Protein AF-A0A920RGY1-F1 (afdb_monomer_lite)

Sequence (248 aa):
MCAALAEAIPTIYVSSSSAVQSEFREVERFSTTVLNAYLQPVMAEYIRELEAAVTDAAPTASLGLNQSSGGLMSLARSRDLPIRTALSGPAAGVVGAAHIARQVSRPNVITLDMGGTSADVALIREASVPIAFGPDVAGFPIRMPMVDVETVGAGGGSIAWIDRDGLMKVGPQSAGASPGPACYGQGGRDATVTDANLFLGRLSQGGLLGGAMALDLDRAREAVEGIAQALRDVCRATGTGSDRYRSS

pLDDT: mean 90.01, std 10.38, range [36.59, 98.0]

Radius of gyration: 23.24 Å; chains: 1; bounding box: 61×47×64 Å

Foldseek 3Di:
DQVVVCVVPVPADDFDLCVQPVDDDDQQSVLQRVVQRVCLVVLLVVLVVVVVVCCVVPVPDQDFAFFQQADTDHSVVCNRRVSRNQCRVVSPVLLVVLVVCVVVVNQWDWDWDADQFKIKIATGHRSDFDWDAFDDDPNGTHGDIGGDIDIGRAHQQFFWDADPVRDIDTDNDGCPPVVGAQQQVSPDQTAGNNLVCVLVVVDDCCAPPNNPGHTDNVSSVNNVVVSVVSSVVSCVVVVVDDPPPPDD

Secondary structure (DSSP, 8-state):
-HHHHHHH-TTS----HHHH--SS-HHHHHHHHHHHHHHHHHHHHHHHHHHHHHHHH-TTPPPEEE-TTSSEEEHHHHHH-GGGGTTHHHHHHHHHHHHHHHHTT---EEEEEE-SS-EEEEEEBTTBPPEEES-EETTEE--SEEE--EEES--TTEEEEE-TTS-EEEEEEE-TTTT--GGG-SS--S-BHHHHHHHTT-S-TT-BGGGTB---HHHHHHHHHHHHHHHHHHHHHTT---STTS--

Structure (mmCIF, N/CA/C/O backbone):
data_AF-A0A920RGY1-F1
#
_entry.id   AF-A0A920RGY1-F1
#
loop_
_atom_site.group_PDB
_atom_site.id
_atom_site.type_symbol
_atom_site.label_atom_id
_atom_site.label_alt_id
_atom_site.label_comp_id
_atom_site.label_asym_id
_atom_site.label_entity_id
_atom_site.label_seq_id
_atom_site.pdbx_PDB_ins_code
_atom_site.Cartn_x
_atom_site.Cartn_y
_atom_site.Cartn_z
_atom_site.occupancy
_atom_site.B_iso_or_equiv
_atom_site.auth_seq_id
_atom_site.auth_comp_id
_atom_site.auth_asym_id
_atom_site.auth_atom_id
_atom_site.pdbx_PDB_model_num
ATOM 1 N N . MET A 1 1 ? 10.993 1.937 -34.925 1.00 81.12 1 MET A N 1
ATOM 2 C CA . MET A 1 1 ? 10.726 3.285 -34.372 1.00 81.12 1 MET A CA 1
ATOM 3 C C . MET A 1 1 ? 11.232 3.424 -32.940 1.00 81.12 1 MET A C 1
ATOM 5 O O . MET A 1 1 ? 12.146 4.205 -32.752 1.00 81.12 1 MET A O 1
ATOM 9 N N . CYS A 1 2 ? 10.743 2.653 -31.957 1.00 83.56 2 CYS A N 1
ATOM 10 C CA . CYS A 1 2 ? 11.218 2.770 -30.563 1.00 83.56 2 CYS A CA 1
ATOM 11 C C . CYS A 1 2 ? 12.733 2.551 -30.401 1.00 83.56 2 CYS A C 1
ATOM 13 O O . CYS A 1 2 ? 13.378 3.358 -29.748 1.00 83.56 2 CYS A O 1
ATOM 15 N N . ALA A 1 3 ? 13.306 1.533 -31.056 1.00 83.50 3 ALA A N 1
ATOM 16 C CA . ALA A 1 3 ? 14.755 1.299 -31.040 1.00 83.50 3 ALA A CA 1
ATOM 17 C C . ALA A 1 3 ? 15.553 2.491 -31.604 1.00 83.50 3 ALA A C 1
ATOM 19 O O . ALA A 1 3 ? 16.501 2.940 -30.980 1.00 83.50 3 ALA A O 1
ATOM 20 N N . ALA A 1 4 ? 15.108 3.059 -32.730 1.00 89.69 4 ALA A N 1
ATOM 21 C CA . ALA A 1 4 ? 15.748 4.229 -33.334 1.00 89.69 4 ALA A CA 1
ATOM 22 C C . ALA A 1 4 ? 15.657 5.482 -32.441 1.00 89.69 4 ALA A C 1
ATOM 24 O O . ALA A 1 4 ? 16.588 6.274 -32.405 1.00 89.69 4 ALA A O 1
ATOM 25 N N . LEU A 1 5 ? 14.553 5.659 -31.702 1.00 89.75 5 LEU A N 1
ATOM 26 C CA . LEU A 1 5 ? 14.408 6.753 -30.735 1.00 89.75 5 LEU A CA 1
ATOM 27 C C . LEU A 1 5 ? 15.332 6.572 -29.526 1.00 89.75 5 LEU A C 1
ATOM 29 O O . LEU A 1 5 ? 15.962 7.536 -29.106 1.00 89.75 5 LEU A O 1
ATOM 33 N N . ALA A 1 6 ? 15.431 5.350 -28.999 1.00 87.00 6 ALA A N 1
ATOM 34 C CA . ALA A 1 6 ? 16.336 5.033 -27.897 1.00 87.00 6 ALA A CA 1
ATOM 35 C C . ALA A 1 6 ? 17.814 5.186 -28.302 1.00 87.00 6 ALA A C 1
ATOM 37 O O . ALA A 1 6 ? 18.622 5.649 -27.507 1.00 87.00 6 ALA A O 1
ATOM 38 N N . GLU A 1 7 ? 18.167 4.849 -29.546 1.00 89.50 7 GLU A N 1
ATOM 39 C CA . GLU A 1 7 ? 19.518 5.050 -30.085 1.00 89.50 7 GLU A CA 1
ATOM 40 C C . GLU A 1 7 ? 19.835 6.537 -30.305 1.00 89.50 7 GLU A C 1
ATOM 42 O O . GLU A 1 7 ? 20.912 7.004 -29.941 1.00 89.50 7 GLU A O 1
ATOM 47 N N . ALA A 1 8 ? 18.886 7.302 -30.855 1.00 92.81 8 ALA A N 1
ATOM 48 C CA . ALA A 1 8 ? 19.066 8.729 -31.109 1.00 92.81 8 ALA A CA 1
ATOM 49 C C . ALA A 1 8 ? 19.097 9.570 -29.821 1.00 92.81 8 ALA A C 1
ATOM 51 O O . ALA A 1 8 ? 19.734 10.623 -29.792 1.00 92.81 8 ALA A O 1
ATOM 52 N N . ILE A 1 9 ? 18.397 9.132 -28.767 1.00 92.94 9 ILE A N 1
ATOM 53 C CA . ILE A 1 9 ? 18.305 9.833 -27.482 1.00 92.94 9 ILE A CA 1
ATOM 54 C C . ILE A 1 9 ? 18.456 8.812 -26.335 1.00 92.94 9 ILE A C 1
ATOM 56 O O . ILE A 1 9 ? 17.466 8.385 -25.743 1.00 92.94 9 ILE A O 1
ATOM 60 N N . PRO A 1 10 ? 19.689 8.428 -25.961 1.00 85.81 10 PRO A N 1
ATOM 61 C CA . PRO A 1 10 ? 19.922 7.373 -24.964 1.00 85.81 10 PRO A CA 1
ATOM 62 C C . PRO A 1 10 ? 19.435 7.692 -23.543 1.00 85.81 10 PRO A C 1
ATOM 64 O O . PRO A 1 10 ? 19.396 6.814 -22.687 1.00 85.81 10 PRO A O 1
ATOM 67 N N . THR A 1 11 ? 19.100 8.953 -23.266 1.00 86.06 11 THR A N 1
ATOM 68 C CA . THR A 1 11 ? 18.675 9.427 -21.942 1.00 86.06 11 THR A CA 1
ATOM 69 C C . THR A 1 11 ? 17.172 9.308 -21.696 1.00 86.06 11 THR A C 1
ATOM 71 O O . THR A 1 11 ? 16.735 9.556 -20.573 1.00 86.06 11 THR A O 1
ATOM 74 N N . ILE A 1 12 ? 16.372 8.951 -22.709 1.00 88.31 12 ILE A N 1
ATOM 75 C CA . ILE A 1 12 ? 14.919 8.808 -22.561 1.00 88.31 12 ILE A CA 1
ATOM 76 C C . ILE A 1 12 ? 14.502 7.342 -22.482 1.00 88.31 12 ILE A C 1
ATOM 78 O O . ILE A 1 12 ? 15.037 6.473 -23.167 1.00 88.31 12 ILE A O 1
ATOM 82 N N . TYR A 1 13 ? 13.473 7.084 -21.681 1.00 89.75 13 TYR A N 1
ATOM 83 C CA . TYR A 1 13 ? 12.787 5.800 -21.668 1.00 89.75 13 TYR A CA 1
ATOM 84 C C . TYR A 1 13 ? 11.697 5.788 -22.739 1.00 89.75 13 TYR A C 1
ATOM 86 O O . TYR A 1 13 ? 10.954 6.758 -22.902 1.00 89.75 13 TYR A O 1
ATOM 94 N N . VAL A 1 14 ? 11.599 4.685 -23.482 1.00 91.62 14 VAL A N 1
ATOM 95 C CA . VAL A 1 14 ? 10.631 4.530 -24.572 1.00 91.62 14 VAL A CA 1
ATOM 96 C C . VAL A 1 14 ? 9.782 3.291 -24.320 1.00 91.62 14 VAL A C 1
ATOM 98 O O . VAL A 1 14 ? 10.277 2.167 -24.353 1.00 91.62 14 VAL A O 1
ATOM 101 N N . SER A 1 15 ? 8.478 3.487 -24.136 1.00 93.50 15 SER A N 1
ATOM 102 C CA . SER A 1 15 ? 7.503 2.397 -24.049 1.00 93.50 15 SER A CA 1
ATOM 103 C C . SER A 1 15 ? 6.772 2.217 -25.378 1.00 93.50 15 SER A C 1
ATOM 105 O O . SER A 1 15 ? 6.188 3.154 -25.920 1.00 93.50 15 SER A O 1
ATOM 107 N N . SER A 1 16 ? 6.780 0.994 -25.907 1.00 93.69 16 SER A N 1
ATOM 108 C CA . SER A 1 16 ? 5.974 0.615 -27.070 1.00 93.69 16 SER A CA 1
ATOM 109 C C . SER A 1 16 ? 4.680 -0.036 -26.604 1.00 93.69 16 SER A C 1
ATOM 111 O O . SER A 1 16 ? 4.727 -1.026 -25.877 1.00 93.69 16 SER A O 1
ATOM 113 N N . SER A 1 17 ? 3.527 0.458 -27.055 1.00 93.25 17 SER A N 1
ATOM 114 C CA . SER A 1 17 ? 2.238 -0.095 -26.626 1.00 93.25 17 SER A CA 1
ATOM 115 C C . SER A 1 17 ? 2.068 -1.568 -26.988 1.00 93.25 17 SER A C 1
ATOM 117 O O . SER A 1 17 ? 1.556 -2.324 -26.177 1.00 93.25 17 SER A O 1
ATOM 119 N N . SER A 1 18 ? 2.586 -2.015 -28.135 1.00 91.56 18 SER A N 1
ATOM 120 C CA . SER A 1 18 ? 2.569 -3.432 -28.520 1.00 91.56 18 SER A CA 1
ATOM 121 C C . SER A 1 18 ? 3.496 -4.312 -27.678 1.00 91.56 18 SER A C 1
ATOM 123 O O . SER A 1 18 ? 3.280 -5.517 -27.618 1.00 91.56 18 SER A O 1
ATOM 125 N N . ALA A 1 19 ? 4.529 -3.735 -27.054 1.00 90.19 19 ALA A N 1
ATOM 126 C CA . ALA A 1 19 ? 5.416 -4.452 -26.137 1.00 90.19 19 ALA A CA 1
ATOM 127 C C . ALA A 1 19 ? 4.876 -4.454 -24.697 1.00 90.19 19 ALA A C 1
ATOM 129 O O . ALA A 1 19 ? 5.049 -5.436 -23.979 1.00 90.19 19 ALA A 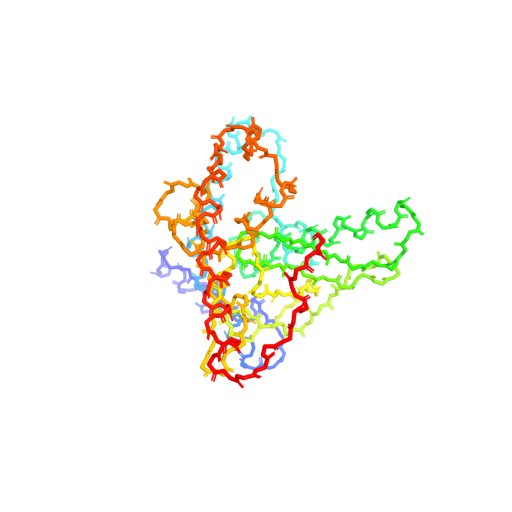O 1
ATOM 130 N N . VAL A 1 20 ? 4.215 -3.366 -24.286 1.00 91.44 20 VAL A N 1
ATOM 131 C CA . VAL A 1 20 ? 3.601 -3.238 -22.958 1.00 91.44 20 VAL A CA 1
ATOM 132 C C . VAL A 1 20 ? 2.321 -4.066 -22.871 1.00 91.44 20 VAL A C 1
ATOM 134 O O . VAL A 1 20 ? 2.181 -4.868 -21.948 1.00 91.44 20 VAL A O 1
ATOM 137 N N . GLN A 1 21 ? 1.408 -3.889 -23.831 1.00 88.25 21 GLN A N 1
ATOM 138 C CA . GLN A 1 21 ? 0.143 -4.610 -23.886 1.00 88.25 21 GLN A CA 1
ATOM 139 C C . GLN A 1 21 ? -0.357 -4.803 -25.326 1.00 88.25 21 GLN A C 1
ATOM 141 O O . GLN A 1 21 ? -0.876 -3.885 -25.961 1.00 88.25 21 GLN A O 1
ATOM 146 N N . SER A 1 22 ? -0.250 -6.030 -25.839 1.00 85.56 22 SER A N 1
ATOM 147 C CA . SER A 1 22 ? -0.591 -6.392 -27.224 1.00 85.56 22 SER A CA 1
ATOM 148 C C . SER A 1 22 ? -2.077 -6.717 -27.453 1.00 85.56 22 SER A C 1
ATOM 150 O O . SER A 1 22 ? -2.438 -7.275 -28.488 1.00 85.56 22 SER A O 1
ATOM 152 N N . GLU A 1 23 ? -2.953 -6.361 -26.511 1.00 82.06 23 GLU A N 1
ATOM 153 C CA . GLU A 1 23 ? -4.393 -6.621 -26.597 1.00 82.06 23 GLU A CA 1
ATOM 154 C C . GLU A 1 23 ? -5.180 -5.524 -27.342 1.00 82.06 23 GLU A C 1
ATOM 156 O O . GLU A 1 23 ? -4.780 -4.356 -27.463 1.00 82.06 23 GLU A O 1
ATOM 161 N N . PHE A 1 24 ? -6.353 -5.929 -27.838 1.00 74.06 24 PHE A N 1
ATOM 162 C CA . PHE A 1 24 ? -7.380 -5.041 -28.379 1.00 74.06 24 PHE A CA 1
ATOM 163 C C . PHE A 1 24 ? -7.942 -4.122 -27.274 1.00 74.06 24 PHE A C 1
ATOM 165 O O . PHE A 1 24 ? -7.933 -4.510 -26.107 1.00 74.06 24 PHE A O 1
ATOM 172 N N . ARG A 1 25 ? -8.472 -2.951 -27.674 1.00 81.00 25 ARG A N 1
ATOM 173 C CA . ARG A 1 25 ? -8.872 -1.758 -26.883 1.00 81.00 25 ARG A CA 1
ATOM 174 C C . ARG A 1 25 ? -7.795 -0.684 -26.726 1.00 81.00 25 ARG A C 1
ATOM 176 O O . ARG A 1 25 ? -6.774 -0.867 -26.073 1.00 81.00 25 ARG A O 1
ATOM 183 N N . GLU A 1 26 ? -8.022 0.448 -27.377 1.00 89.00 26 GLU A N 1
ATOM 184 C CA . GLU A 1 26 ? -7.081 1.558 -27.486 1.00 89.00 26 GLU A CA 1
ATOM 185 C C . GLU A 1 26 ? -6.954 2.385 -26.210 1.00 89.00 26 GLU A C 1
ATOM 187 O O . GLU A 1 26 ? -5.834 2.782 -25.901 1.00 89.00 26 GLU A O 1
ATOM 192 N N . VAL A 1 27 ? -8.041 2.603 -25.460 1.00 90.12 27 VAL A N 1
ATOM 193 C CA . VAL A 1 27 ? -8.026 3.443 -24.251 1.00 90.12 27 VAL A CA 1
ATOM 194 C C . VAL A 1 27 ? -7.194 2.786 -23.157 1.00 90.12 27 VAL A C 1
ATOM 196 O O . VAL A 1 27 ? -6.220 3.374 -22.690 1.00 90.12 27 VAL A O 1
ATOM 199 N N . GLU A 1 28 ? -7.508 1.543 -22.791 1.00 90.50 28 GLU A N 1
ATOM 200 C CA . GLU A 1 28 ? -6.791 0.841 -21.729 1.00 90.50 28 GLU A CA 1
ATOM 201 C C . GLU A 1 28 ? -5.354 0.507 -22.148 1.00 90.50 28 GLU A C 1
ATOM 203 O O . GLU A 1 28 ? -4.431 0.617 -21.339 1.00 90.50 28 GLU A O 1
ATOM 208 N N . ARG A 1 29 ? -5.118 0.165 -23.426 1.00 92.50 29 ARG A N 1
ATOM 209 C CA . ARG A 1 29 ? -3.755 -0.045 -23.944 1.00 92.50 29 ARG A CA 1
ATOM 210 C C . ARG A 1 29 ? -2.933 1.239 -23.882 1.00 92.50 29 ARG A C 1
ATOM 212 O O . ARG A 1 29 ? -1.779 1.200 -23.454 1.00 92.50 29 ARG A O 1
ATOM 219 N N . PHE A 1 30 ? -3.500 2.366 -24.310 1.00 93.62 30 PHE A N 1
ATOM 220 C CA . PHE A 1 30 ? -2.831 3.662 -24.253 1.00 93.62 30 PHE A CA 1
ATOM 221 C C . PHE A 1 30 ? -2.532 4.051 -22.806 1.00 93.62 30 PHE A C 1
ATOM 223 O O . PHE A 1 30 ? -1.376 4.312 -22.485 1.00 93.62 30 PHE A O 1
ATOM 230 N N . SER A 1 31 ? -3.533 3.989 -21.925 1.00 94.38 31 SER A N 1
ATOM 231 C CA . SER A 1 31 ? -3.388 4.309 -20.504 1.00 94.38 31 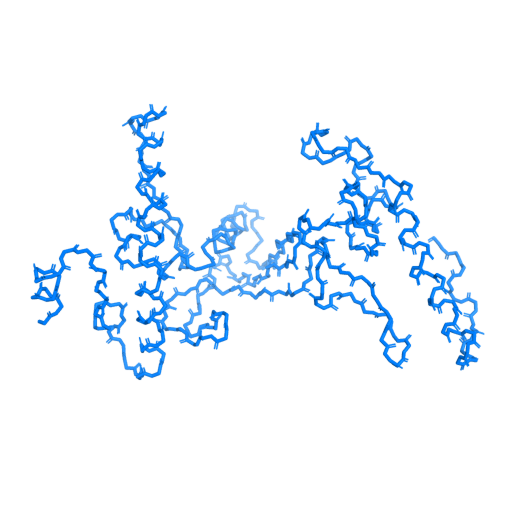SER A CA 1
ATOM 232 C C . SER A 1 31 ? -2.315 3.450 -19.822 1.00 94.38 31 SER A C 1
ATOM 234 O O . SER A 1 31 ? -1.379 3.990 -19.233 1.00 94.38 31 SER A O 1
ATOM 236 N N . THR A 1 32 ? -2.346 2.127 -20.020 1.00 93.88 32 THR A N 1
ATOM 237 C CA . THR A 1 32 ? -1.324 1.201 -19.492 1.00 93.88 32 THR A CA 1
ATOM 238 C C . THR A 1 32 ? 0.078 1.552 -20.003 1.00 93.88 32 THR A C 1
ATOM 240 O O . THR A 1 32 ? 1.045 1.535 -19.244 1.00 93.88 32 THR A O 1
ATOM 243 N N . THR A 1 33 ? 0.203 1.905 -21.287 1.00 95.00 33 THR A N 1
ATOM 244 C CA . THR A 1 33 ? 1.493 2.275 -21.895 1.00 95.00 33 THR A CA 1
ATOM 245 C C . THR A 1 33 ? 2.025 3.594 -21.340 1.00 95.00 33 THR A C 1
ATOM 247 O O . THR A 1 33 ? 3.218 3.696 -21.061 1.00 95.00 33 THR A O 1
ATOM 250 N N . VAL A 1 34 ? 1.154 4.591 -21.160 1.00 95.12 34 VAL A N 1
ATOM 251 C CA . VAL A 1 34 ? 1.513 5.897 -20.591 1.00 95.12 34 VAL A CA 1
ATOM 252 C C . VAL A 1 34 ? 1.969 5.745 -19.145 1.00 95.12 34 VAL A C 1
ATOM 254 O O . VAL A 1 34 ? 3.030 6.255 -18.798 1.00 95.12 34 VAL A O 1
ATOM 257 N N . LEU A 1 35 ? 1.230 4.996 -18.321 1.00 94.75 35 LEU A N 1
ATOM 258 C CA . LEU A 1 35 ? 1.623 4.733 -16.936 1.00 94.75 35 LEU A CA 1
ATOM 259 C C . LEU A 1 35 ? 2.950 3.972 -16.859 1.00 94.75 35 LEU A C 1
ATOM 261 O O . LEU A 1 35 ? 3.802 4.310 -16.041 1.00 94.75 35 LEU A O 1
ATOM 265 N N . ASN A 1 36 ? 3.174 2.993 -17.743 1.00 95.50 36 ASN A N 1
ATOM 266 C CA . ASN A 1 36 ? 4.461 2.306 -17.822 1.00 95.50 36 ASN A CA 1
ATOM 267 C C . ASN A 1 36 ? 5.608 3.278 -18.122 1.00 95.50 36 ASN A C 1
ATOM 269 O O . ASN A 1 36 ? 6.591 3.302 -17.387 1.00 95.50 36 ASN A O 1
ATOM 273 N N . ALA A 1 37 ? 5.461 4.106 -19.162 1.00 95.00 37 ALA A N 1
ATOM 274 C CA . ALA A 1 37 ? 6.463 5.097 -19.552 1.00 95.00 37 ALA A CA 1
ATOM 275 C C . ALA A 1 37 ? 6.742 6.113 -18.437 1.00 95.00 37 ALA A C 1
ATOM 277 O O . ALA A 1 37 ? 7.890 6.483 -18.206 1.00 95.00 37 ALA A O 1
ATOM 278 N N . TYR A 1 38 ? 5.692 6.536 -17.731 1.00 94.50 38 TYR A N 1
ATOM 279 C CA . TYR A 1 38 ? 5.785 7.463 -16.608 1.00 94.50 38 TYR A CA 1
ATOM 280 C C . TYR A 1 38 ? 6.590 6.877 -15.438 1.00 94.50 38 TYR A C 1
ATOM 282 O O . TYR A 1 38 ? 7.393 7.574 -14.824 1.00 94.50 38 TYR A O 1
ATOM 290 N N . LEU A 1 39 ? 6.407 5.585 -15.148 1.00 94.81 39 LEU A N 1
ATOM 291 C CA . LEU A 1 39 ? 7.068 4.902 -14.034 1.00 94.81 39 LEU A CA 1
ATOM 292 C C . LEU A 1 39 ? 8.508 4.465 -14.341 1.00 94.81 39 LEU A C 1
ATOM 294 O O . LEU A 1 39 ? 9.310 4.362 -13.414 1.00 94.81 39 LEU A O 1
ATOM 298 N N . GLN A 1 40 ? 8.845 4.211 -15.611 1.00 94.94 40 GLN A N 1
ATOM 299 C CA . GLN A 1 40 ? 10.164 3.722 -16.045 1.00 94.94 40 GLN A CA 1
ATOM 300 C C . GLN A 1 40 ? 11.365 4.455 -15.425 1.00 94.94 40 GLN A C 1
ATOM 302 O O . GLN A 1 40 ? 12.189 3.768 -14.820 1.00 94.94 40 GLN A O 1
ATOM 307 N N . PRO A 1 41 ? 11.493 5.794 -15.500 1.00 93.25 41 PRO A N 1
ATOM 308 C CA . PRO A 1 41 ? 12.680 6.476 -14.982 1.00 93.25 41 PRO A CA 1
ATOM 309 C C . PRO A 1 41 ? 12.860 6.302 -13.471 1.00 93.25 41 PRO A C 1
ATOM 311 O O . PRO A 1 41 ? 13.949 5.946 -13.023 1.00 93.25 41 PRO A O 1
ATOM 314 N N . VAL A 1 42 ? 11.786 6.489 -12.700 1.00 94.19 42 VAL A N 1
ATOM 315 C CA . VAL A 1 42 ? 11.822 6.412 -11.231 1.00 94.19 42 VAL A CA 1
ATOM 316 C C . VAL A 1 42 ? 12.080 4.978 -10.770 1.00 94.19 42 VAL A C 1
ATOM 318 O O . VAL A 1 42 ? 12.919 4.731 -9.906 1.00 94.19 42 VAL A O 1
ATOM 321 N N . MET A 1 43 ? 11.401 4.004 -11.382 1.00 94.69 43 MET A N 1
ATOM 322 C CA . MET A 1 43 ? 11.565 2.598 -11.019 1.00 94.69 43 MET A CA 1
ATOM 323 C C . MET A 1 43 ? 12.926 2.048 -11.439 1.00 94.69 43 MET A C 1
ATOM 325 O O . MET A 1 43 ? 13.504 1.250 -10.707 1.00 94.69 43 MET A O 1
ATOM 329 N N . ALA A 1 44 ? 13.475 2.468 -12.580 1.00 92.50 44 ALA A N 1
ATOM 330 C CA . ALA A 1 44 ? 14.794 2.020 -13.013 1.00 92.50 44 ALA A CA 1
ATOM 331 C C . ALA A 1 44 ? 15.899 2.446 -12.038 1.00 92.50 44 ALA A C 1
ATOM 333 O O . ALA A 1 44 ? 16.795 1.649 -11.741 1.00 92.50 44 ALA A O 1
ATOM 334 N N . GLU A 1 45 ? 15.815 3.671 -11.516 1.00 93.38 45 GLU A N 1
ATOM 335 C CA . GLU A 1 45 ? 16.724 4.175 -10.492 1.00 93.38 45 GLU A CA 1
ATOM 336 C C . GLU A 1 45 ? 16.589 3.400 -9.182 1.00 93.38 45 GLU A C 1
ATOM 338 O O . GLU A 1 45 ? 17.572 2.802 -8.742 1.00 93.38 45 GLU A O 1
ATOM 343 N N . TYR A 1 46 ? 15.370 3.279 -8.653 1.00 94.88 46 TYR A N 1
ATOM 344 C CA . TYR A 1 46 ? 15.099 2.503 -7.442 1.00 94.88 46 TYR A CA 1
ATOM 345 C C . TYR A 1 46 ? 15.598 1.052 -7.540 1.00 94.88 46 TYR A C 1
ATOM 347 O O . TYR A 1 46 ? 16.280 0.553 -6.647 1.00 94.88 46 TYR A O 1
ATOM 355 N N . ILE A 1 47 ? 15.305 0.363 -8.649 1.00 95.12 47 ILE A N 1
ATOM 356 C CA . ILE A 1 47 ? 15.708 -1.037 -8.844 1.00 95.12 47 ILE A CA 1
ATOM 357 C C . ILE A 1 47 ? 17.232 -1.168 -8.890 1.00 95.12 47 ILE A C 1
ATOM 359 O O . ILE A 1 47 ? 17.777 -2.165 -8.430 1.00 95.12 47 ILE A O 1
ATOM 363 N N . ARG A 1 48 ? 17.936 -0.193 -9.470 1.00 94.31 48 ARG A N 1
ATOM 364 C CA . ARG A 1 48 ? 19.404 -0.173 -9.523 1.00 94.31 48 ARG A CA 1
ATOM 365 C C . ARG A 1 48 ? 20.025 0.031 -8.144 1.00 94.31 48 ARG A C 1
ATOM 367 O O . ARG A 1 48 ? 20.964 -0.686 -7.818 1.00 94.31 48 ARG A O 1
ATOM 374 N N . GLU A 1 49 ? 19.496 0.947 -7.341 1.00 95.88 49 GLU A N 1
ATOM 375 C CA . GLU A 1 49 ? 19.952 1.135 -5.959 1.00 95.88 49 GLU A CA 1
ATOM 376 C C . GLU A 1 49 ? 19.695 -0.114 -5.109 1.00 95.88 49 GLU A C 1
ATOM 378 O O . GLU A 1 49 ? 20.589 -0.581 -4.403 1.00 95.88 49 GLU A O 1
ATOM 383 N N . LEU A 1 50 ? 18.505 -0.709 -5.244 1.00 94.81 50 LEU A N 1
ATOM 384 C CA . LEU A 1 50 ? 18.143 -1.944 -4.556 1.00 94.81 50 LEU A CA 1
ATOM 385 C C . LEU A 1 50 ? 19.054 -3.114 -4.958 1.00 94.81 50 LEU A C 1
ATOM 387 O O . LEU A 1 50 ? 19.531 -3.845 -4.094 1.00 94.81 50 LEU A O 1
ATOM 391 N N . GLU A 1 51 ? 19.308 -3.291 -6.258 1.00 95.00 51 GLU A N 1
ATOM 392 C CA . GLU A 1 51 ? 20.198 -4.339 -6.775 1.00 95.00 51 GLU A CA 1
ATOM 393 C C . GLU A 1 51 ? 21.618 -4.184 -6.227 1.00 95.00 51 GLU A C 1
ATOM 395 O O . GLU A 1 51 ? 22.206 -5.166 -5.773 1.00 95.00 51 GLU A O 1
ATOM 400 N N . ALA A 1 52 ? 22.152 -2.959 -6.214 1.00 95.19 52 ALA A N 1
ATOM 401 C CA . ALA A 1 52 ? 23.480 -2.676 -5.685 1.00 95.19 52 ALA A CA 1
ATOM 402 C C . ALA A 1 52 ? 23.569 -2.980 -4.181 1.00 95.19 52 ALA A C 1
ATOM 404 O O . ALA A 1 52 ? 24.476 -3.693 -3.756 1.00 95.19 52 ALA A O 1
ATOM 405 N N . ALA A 1 53 ? 22.598 -2.509 -3.392 1.00 95.75 53 ALA A N 1
ATOM 406 C CA . ALA A 1 53 ? 22.565 -2.730 -1.948 1.00 95.75 53 ALA A CA 1
ATOM 407 C C . ALA A 1 53 ? 22.439 -4.219 -1.582 1.00 95.75 53 ALA A C 1
ATOM 409 O O . ALA A 1 53 ? 23.119 -4.699 -0.676 1.00 95.75 53 ALA A O 1
ATOM 410 N N . VAL A 1 54 ? 21.597 -4.972 -2.297 1.00 95.75 54 VAL A N 1
ATOM 411 C CA . VAL A 1 54 ? 21.444 -6.417 -2.067 1.00 95.75 54 VAL A CA 1
ATOM 412 C C . VAL A 1 54 ? 22.685 -7.182 -2.514 1.00 95.75 54 VAL A C 1
ATOM 414 O O . VAL A 1 54 ? 23.083 -8.117 -1.829 1.00 95.75 54 VAL A O 1
ATOM 417 N N . THR A 1 55 ? 23.322 -6.784 -3.616 1.00 95.00 55 THR A N 1
ATOM 418 C CA . THR A 1 55 ? 24.561 -7.427 -4.078 1.00 95.00 55 THR A CA 1
ATOM 419 C C . THR A 1 55 ? 25.700 -7.230 -3.079 1.00 95.00 55 THR A C 1
ATOM 421 O O . THR A 1 55 ? 26.455 -8.167 -2.841 1.00 95.00 55 THR A O 1
ATOM 424 N N . ASP A 1 56 ? 25.807 -6.046 -2.471 1.00 96.50 56 ASP A N 1
ATOM 425 C CA . ASP A 1 56 ? 26.801 -5.758 -1.431 1.00 96.50 56 ASP A CA 1
ATOM 426 C C . ASP A 1 56 ? 26.540 -6.571 -0.150 1.00 96.50 56 ASP A C 1
ATOM 428 O O . ASP A 1 56 ? 27.435 -7.234 0.374 1.00 96.50 56 ASP A O 1
ATOM 432 N N . ALA A 1 57 ? 25.288 -6.600 0.319 1.00 97.12 57 ALA A N 1
ATOM 433 C CA . ALA A 1 57 ? 24.922 -7.279 1.561 1.00 97.12 57 ALA A CA 1
ATOM 434 C C . ALA A 1 57 ? 24.822 -8.814 1.438 1.00 97.12 57 ALA A C 1
ATOM 436 O O . ALA A 1 57 ? 25.090 -9.535 2.400 1.00 97.12 57 ALA A O 1
ATOM 437 N N . ALA A 1 58 ? 24.398 -9.327 0.280 1.00 96.19 58 ALA A N 1
ATOM 438 C CA . ALA A 1 58 ? 24.147 -10.746 0.030 1.00 96.19 58 ALA A CA 1
ATOM 439 C C . ALA A 1 58 ? 24.501 -11.136 -1.426 1.00 96.19 58 ALA A C 1
ATOM 441 O O . ALA A 1 58 ? 23.606 -11.396 -2.234 1.00 96.19 58 ALA A O 1
ATOM 442 N N . PRO A 1 59 ? 25.800 -11.265 -1.765 1.00 92.81 59 PRO A N 1
ATOM 443 C CA . PRO A 1 59 ? 26.271 -11.439 -3.148 1.00 92.81 59 PRO A CA 1
ATOM 444 C C . PRO A 1 59 ? 25.746 -12.681 -3.882 1.00 92.81 59 PRO A C 1
ATOM 446 O O . PRO A 1 59 ? 25.803 -12.757 -5.106 1.00 92.81 59 PRO A O 1
ATOM 449 N N . THR A 1 60 ? 25.274 -13.689 -3.146 1.00 94.19 60 THR A N 1
ATOM 450 C CA . THR A 1 60 ? 24.747 -14.947 -3.696 1.00 94.19 60 THR A CA 1
ATOM 451 C C . THR A 1 60 ? 23.219 -14.990 -3.748 1.00 94.19 60 THR A C 1
ATOM 453 O O . THR A 1 60 ? 22.649 -15.984 -4.206 1.00 94.19 60 THR A O 1
ATOM 456 N N . ALA A 1 61 ? 22.534 -13.944 -3.275 1.00 92.88 61 ALA A N 1
ATOM 457 C CA . ALA A 1 61 ? 21.081 -13.895 -3.258 1.00 92.88 61 ALA A CA 1
ATOM 458 C C . ALA A 1 61 ? 20.514 -13.670 -4.665 1.00 92.88 61 ALA A C 1
ATOM 460 O O . ALA A 1 61 ? 20.990 -12.843 -5.437 1.00 92.88 61 ALA A O 1
ATOM 461 N N . SER A 1 62 ? 19.440 -14.389 -4.985 1.00 90.12 62 SER A N 1
ATOM 462 C CA . SER A 1 62 ? 18.625 -14.091 -6.163 1.00 90.12 62 SER A CA 1
ATOM 463 C C . SER A 1 62 ? 17.557 -13.070 -5.791 1.00 90.12 62 SER A C 1
ATOM 465 O O . SER A 1 62 ? 16.753 -13.321 -4.893 1.00 90.12 62 SER A O 1
ATOM 467 N N . LEU A 1 63 ? 17.533 -11.936 -6.491 1.00 92.88 63 LEU A N 1
ATOM 468 C CA . LEU A 1 63 ? 16.577 -10.862 -6.244 1.00 92.88 63 LEU A CA 1
ATOM 469 C C . LEU A 1 63 ? 15.463 -10.853 -7.300 1.00 92.88 63 LEU A C 1
ATOM 471 O O . LEU A 1 63 ? 15.713 -10.864 -8.506 1.00 92.88 63 LEU A O 1
ATOM 475 N N . GLY A 1 64 ? 14.218 -10.797 -6.832 1.00 93.81 64 GLY A N 1
ATOM 476 C CA . GLY A 1 64 ? 13.026 -10.633 -7.657 1.00 93.81 64 GLY A CA 1
ATOM 477 C C . GLY A 1 64 ? 12.046 -9.672 -6.997 1.00 93.81 64 GLY A C 1
ATOM 478 O O . GLY A 1 64 ? 12.044 -9.519 -5.777 1.00 93.81 64 GLY A O 1
ATOM 479 N N . LEU A 1 65 ? 11.211 -9.026 -7.805 1.00 95.00 65 LEU A N 1
ATOM 480 C CA . LEU A 1 65 ? 10.177 -8.109 -7.332 1.00 95.00 65 LEU A CA 1
ATOM 481 C C . LEU A 1 65 ? 8.800 -8.733 -7.475 1.00 95.00 65 LEU A C 1
ATOM 483 O O . LEU A 1 65 ? 8.511 -9.366 -8.488 1.00 95.00 65 LEU A O 1
ATOM 487 N N . ASN A 1 66 ? 7.935 -8.521 -6.488 1.00 95.25 66 ASN A N 1
ATOM 488 C CA . ASN A 1 66 ? 6.541 -8.924 -6.613 1.00 95.25 66 ASN A CA 1
ATOM 489 C C . ASN A 1 66 ? 5.878 -8.180 -7.777 1.00 95.25 66 ASN A C 1
ATOM 491 O O . ASN A 1 66 ? 6.091 -6.979 -7.967 1.00 95.25 66 ASN A O 1
ATOM 495 N N . GLN A 1 67 ? 5.048 -8.899 -8.528 1.00 94.38 67 GLN A N 1
ATOM 496 C CA . GLN A 1 67 ? 4.213 -8.335 -9.583 1.00 94.38 67 GLN A CA 1
ATOM 497 C C . GLN A 1 67 ? 2.729 -8.420 -9.228 1.00 94.38 67 GLN A C 1
ATOM 499 O O . GLN A 1 67 ? 2.298 -9.284 -8.461 1.00 94.38 67 GLN A O 1
ATOM 504 N N . SER A 1 68 ? 1.940 -7.556 -9.855 1.00 93.38 68 SER A N 1
ATOM 505 C CA . SER A 1 68 ? 0.503 -7.418 -9.642 1.00 93.38 68 SER A CA 1
ATOM 506 C C . SER A 1 68 ? -0.277 -8.704 -9.871 1.00 93.38 68 SER A C 1
ATOM 508 O O . SER A 1 68 ? -1.293 -8.894 -9.227 1.00 93.38 68 SER A O 1
ATOM 510 N N . SER A 1 69 ? 0.169 -9.599 -10.760 1.00 92.56 69 SER A N 1
ATOM 511 C CA . SER A 1 69 ? -0.527 -10.855 -11.076 1.00 92.56 69 SER A CA 1
ATOM 512 C C . SER A 1 69 ? -0.268 -11.992 -10.078 1.00 92.56 69 SER A C 1
ATOM 514 O O . SER A 1 69 ? -0.687 -13.117 -10.332 1.00 92.56 69 SER A O 1
ATOM 516 N N . GLY A 1 70 ? 0.464 -11.734 -8.991 1.00 89.50 70 GLY A N 1
ATOM 517 C CA . GLY A 1 70 ? 0.839 -12.747 -8.008 1.00 89.50 70 GLY A CA 1
ATOM 518 C C . GLY A 1 70 ? 2.051 -13.562 -8.462 1.00 89.50 70 GLY A C 1
ATOM 519 O O . GLY A 1 70 ? 1.971 -14.408 -9.349 1.00 89.50 70 GLY A O 1
ATOM 520 N N . GLY A 1 71 ? 3.208 -13.286 -7.863 1.00 91.75 71 GLY A N 1
ATOM 521 C CA . GLY A 1 71 ? 4.478 -13.950 -8.165 1.00 91.75 71 GLY A CA 1
ATOM 522 C C . GLY A 1 71 ? 5.634 -12.962 -8.270 1.00 91.75 71 GLY A C 1
ATOM 523 O O . GLY A 1 71 ? 5.463 -11.770 -8.024 1.00 91.75 71 GLY A O 1
ATOM 524 N N . LEU A 1 72 ? 6.804 -13.466 -8.664 1.00 94.38 72 LEU A N 1
ATOM 525 C CA . LEU A 1 72 ? 8.029 -12.679 -8.791 1.00 94.38 72 LEU A CA 1
ATOM 526 C C . LEU A 1 72 ? 8.369 -12.375 -10.253 1.00 94.38 72 LEU A C 1
ATOM 528 O O . LEU A 1 72 ? 8.137 -13.181 -11.154 1.00 94.38 72 LEU A O 1
ATOM 532 N N . MET A 1 73 ? 8.974 -11.213 -10.463 1.00 94.56 73 MET A N 1
ATOM 533 C CA . MET A 1 73 ? 9.487 -10.710 -11.727 1.00 94.56 73 MET A CA 1
ATOM 534 C C . MET A 1 73 ? 10.975 -10.367 -11.578 1.00 94.56 73 MET A C 1
ATOM 536 O O . MET A 1 73 ? 11.410 -9.844 -10.553 1.00 94.56 73 MET A O 1
ATOM 540 N N . SER A 1 74 ? 11.772 -10.671 -12.607 1.00 95.12 74 SER A N 1
ATOM 541 C CA . SER A 1 74 ? 13.194 -10.306 -12.658 1.00 95.12 74 SER A CA 1
ATOM 542 C C . SER A 1 74 ? 13.379 -8.789 -12.668 1.00 95.12 74 SER A C 1
ATOM 544 O O . SER A 1 74 ? 12.588 -8.100 -13.313 1.00 95.12 74 SER A O 1
ATOM 546 N N . LEU A 1 75 ? 14.486 -8.291 -12.119 1.00 95.00 75 LEU A N 1
ATOM 547 C CA . LEU A 1 75 ? 14.808 -6.859 -12.111 1.00 95.00 75 LEU A CA 1
ATOM 548 C C . LEU A 1 75 ? 14.809 -6.223 -13.504 1.00 95.00 75 LEU A C 1
ATOM 550 O O . LEU A 1 75 ? 14.238 -5.152 -13.678 1.00 95.00 75 LEU A O 1
ATOM 554 N N . ALA A 1 76 ? 15.383 -6.900 -14.505 1.00 92.75 76 ALA A N 1
ATOM 555 C CA . ALA A 1 76 ? 15.383 -6.428 -15.892 1.00 92.75 76 ALA A CA 1
ATOM 556 C C . ALA A 1 76 ? 13.953 -6.183 -16.400 1.00 92.75 76 ALA A C 1
ATOM 558 O O . ALA A 1 76 ? 13.608 -5.082 -16.814 1.00 92.75 76 ALA A O 1
ATOM 559 N N . ARG A 1 77 ? 13.075 -7.180 -16.250 1.00 93.56 77 ARG A N 1
ATOM 560 C CA . ARG A 1 77 ? 11.670 -7.045 -16.646 1.00 93.56 77 ARG A CA 1
ATOM 561 C C . ARG A 1 77 ? 10.911 -5.996 -15.829 1.00 93.56 77 ARG A C 1
ATOM 563 O O . ARG A 1 77 ? 10.045 -5.332 -16.386 1.00 93.56 77 ARG A O 1
ATOM 570 N N . SER A 1 78 ? 11.234 -5.815 -14.550 1.00 94.56 78 SER A N 1
ATOM 571 C CA . SER A 1 78 ? 10.654 -4.752 -13.719 1.00 94.56 78 SER A CA 1
ATOM 572 C C . SER A 1 78 ? 11.068 -3.349 -14.169 1.00 94.56 78 SER A C 1
ATOM 574 O O . SER A 1 78 ? 10.285 -2.419 -14.015 1.00 94.56 78 SER A O 1
ATOM 576 N N . ARG A 1 79 ? 12.267 -3.190 -14.745 1.00 93.44 79 ARG A N 1
ATOM 577 C CA . ARG A 1 79 ? 12.721 -1.931 -15.361 1.00 93.44 79 ARG A CA 1
ATOM 578 C C . ARG A 1 79 ? 11.994 -1.656 -16.678 1.00 93.44 79 ARG A C 1
ATOM 580 O O . ARG A 1 79 ? 11.616 -0.518 -16.938 1.00 93.44 79 ARG A O 1
ATOM 587 N N . ASP A 1 80 ? 11.753 -2.694 -17.477 1.00 92.50 80 ASP A N 1
ATOM 588 C CA . ASP A 1 80 ? 11.054 -2.563 -18.761 1.00 92.50 80 ASP A CA 1
ATOM 589 C C . ASP A 1 80 ? 9.544 -2.339 -18.584 1.00 92.50 80 ASP A C 1
ATOM 591 O O . ASP A 1 80 ? 8.937 -1.535 -19.298 1.00 92.50 80 ASP A O 1
ATOM 595 N N . LEU A 1 81 ? 8.938 -3.049 -17.627 1.00 94.69 81 LEU A N 1
ATOM 596 C CA . LEU A 1 81 ? 7.495 -3.096 -17.385 1.00 94.69 81 LEU A CA 1
ATOM 597 C C . LEU A 1 81 ? 7.123 -2.756 -15.927 1.00 94.69 81 LEU A C 1
ATOM 599 O O . LEU A 1 81 ? 6.425 -3.548 -15.282 1.00 94.69 81 LEU A O 1
ATOM 603 N N . PRO A 1 82 ? 7.547 -1.603 -15.379 1.00 95.38 82 PRO A N 1
ATOM 604 C CA . PRO A 1 82 ? 7.265 -1.223 -13.993 1.00 95.38 82 PRO A CA 1
ATOM 605 C C . PRO A 1 82 ? 5.775 -1.123 -13.676 1.00 95.38 82 PRO A C 1
ATOM 607 O O . PRO A 1 82 ? 5.389 -1.302 -12.527 1.00 95.38 82 PRO A O 1
ATOM 610 N N . ILE A 1 83 ? 4.905 -0.909 -14.670 1.00 93.69 83 ILE A N 1
ATOM 611 C CA . ILE A 1 83 ? 3.456 -0.920 -14.429 1.00 93.69 83 ILE A CA 1
ATOM 612 C C . ILE A 1 83 ? 2.990 -2.238 -13.793 1.00 93.69 83 ILE A C 1
ATOM 614 O O . ILE A 1 83 ? 2.077 -2.234 -12.974 1.00 93.69 83 ILE A O 1
ATOM 618 N N . ARG A 1 84 ? 3.682 -3.353 -14.076 1.00 93.50 84 ARG A N 1
ATOM 619 C CA . ARG A 1 84 ? 3.409 -4.680 -13.502 1.00 93.50 84 ARG A CA 1
ATOM 620 C C . ARG A 1 84 ? 3.729 -4.797 -12.016 1.00 93.50 84 ARG A C 1
ATOM 622 O O . ARG A 1 84 ? 3.502 -5.863 -11.455 1.00 93.50 84 ARG A O 1
ATOM 629 N N . THR A 1 85 ? 4.274 -3.766 -11.376 1.00 93.81 85 THR A N 1
ATOM 630 C CA . THR A 1 85 ? 4.478 -3.740 -9.922 1.00 93.81 85 THR A CA 1
ATOM 631 C C . THR A 1 85 ? 3.406 -2.927 -9.194 1.00 93.81 85 THR A C 1
ATOM 633 O O . THR A 1 85 ? 3.446 -2.844 -7.968 1.00 93.81 85 THR A O 1
ATOM 636 N N . ALA A 1 86 ? 2.434 -2.341 -9.905 1.00 90.69 86 ALA A N 1
ATOM 637 C CA . ALA A 1 86 ? 1.318 -1.631 -9.284 1.00 90.69 86 ALA A CA 1
ATOM 638 C C . ALA A 1 86 ? 0.535 -2.573 -8.353 1.00 90.69 86 ALA A C 1
ATOM 640 O O . ALA A 1 86 ? 0.171 -3.675 -8.756 1.00 90.69 86 ALA A O 1
ATOM 641 N N . LEU A 1 87 ? 0.292 -2.168 -7.104 1.00 88.00 87 LEU A N 1
ATOM 642 C CA . LEU A 1 87 ? -0.400 -2.996 -6.102 1.00 88.00 87 LEU A CA 1
ATOM 643 C C . LEU A 1 87 ? 0.259 -4.378 -5.859 1.00 88.00 87 LEU A C 1
ATOM 645 O O . LEU A 1 87 ? -0.403 -5.327 -5.441 1.00 88.00 87 LEU A O 1
ATOM 649 N N . SER A 1 88 ? 1.572 -4.522 -6.096 1.00 92.31 88 SER A N 1
ATOM 650 C CA . SER A 1 88 ? 2.267 -5.808 -5.913 1.00 92.31 88 SER A CA 1
ATOM 651 C C . SER A 1 88 ? 2.361 -6.269 -4.454 1.00 92.31 88 SER A C 1
ATOM 653 O O . SER A 1 88 ? 2.438 -7.471 -4.200 1.00 92.31 88 SER A O 1
ATOM 655 N N . GLY A 1 89 ? 2.345 -5.332 -3.500 1.00 92.25 89 GLY A N 1
ATOM 656 C CA . GLY A 1 89 ? 2.353 -5.615 -2.063 1.00 92.25 89 GLY A CA 1
ATOM 657 C C . GLY A 1 89 ? 1.089 -6.356 -1.616 1.00 92.25 89 GLY A C 1
ATOM 658 O O . GLY A 1 89 ? 1.196 -7.513 -1.204 1.00 92.25 89 GLY A O 1
ATOM 659 N N . PRO A 1 90 ? -0.106 -5.755 -1.782 1.00 92.31 90 PRO A N 1
ATOM 660 C CA . PRO A 1 90 ? -1.370 -6.426 -1.487 1.00 92.31 90 PRO A CA 1
ATOM 661 C C . PRO A 1 90 ? -1.531 -7.743 -2.255 1.00 92.31 90 PRO A C 1
ATOM 663 O O . PRO A 1 90 ? -1.917 -8.756 -1.671 1.00 92.31 90 PRO A O 1
ATOM 666 N N . ALA A 1 91 ? -1.132 -7.783 -3.534 1.00 94.25 91 ALA A N 1
ATOM 667 C CA . ALA A 1 91 ? -1.138 -9.013 -4.327 1.00 94.25 91 ALA A CA 1
ATOM 668 C C . ALA A 1 91 ? -0.315 -10.139 -3.672 1.00 94.25 91 ALA A C 1
ATOM 670 O O . ALA A 1 91 ? -0.781 -11.277 -3.581 1.00 94.25 91 ALA A O 1
ATOM 671 N N . ALA A 1 92 ? 0.888 -9.838 -3.172 1.00 95.31 92 ALA A N 1
ATOM 672 C CA . ALA A 1 92 ? 1.710 -10.806 -2.450 1.00 95.31 92 ALA A CA 1
ATOM 673 C C . ALA A 1 92 ? 1.051 -11.264 -1.137 1.00 95.31 92 ALA A C 1
ATOM 675 O O . ALA A 1 92 ? 1.100 -12.454 -0.814 1.00 95.31 92 ALA A O 1
ATOM 676 N N . GLY A 1 93 ? 0.381 -10.354 -0.420 1.00 95.25 93 GLY A N 1
ATOM 677 C CA . GLY A 1 93 ? -0.412 -10.674 0.769 1.00 95.25 93 GLY A CA 1
ATOM 678 C C . GLY A 1 93 ? -1.524 -11.685 0.477 1.00 95.25 93 GLY A C 1
ATOM 679 O O . GLY A 1 93 ? -1.648 -12.693 1.173 1.00 95.25 93 GLY A O 1
ATOM 680 N N . VAL A 1 94 ? -2.273 -11.487 -0.611 1.00 96.44 94 VAL A N 1
ATOM 681 C CA . VAL A 1 94 ? -3.328 -12.414 -1.061 1.00 96.44 94 VAL A CA 1
ATOM 682 C C . VAL A 1 94 ? -2.754 -13.762 -1.499 1.00 96.44 94 VAL A C 1
ATOM 684 O O . VAL A 1 94 ? -3.307 -14.806 -1.147 1.00 96.44 94 VAL A O 1
ATOM 687 N N . VAL A 1 95 ? -1.623 -13.777 -2.214 1.00 96.75 95 VAL A N 1
ATOM 688 C CA . VAL A 1 95 ? -0.914 -15.022 -2.569 1.00 96.75 95 VAL A CA 1
ATOM 689 C C . VAL A 1 95 ? -0.524 -15.801 -1.308 1.00 96.75 95 VAL A C 1
ATOM 691 O O . VAL A 1 95 ? -0.750 -17.014 -1.235 1.00 96.75 95 VAL A O 1
ATOM 694 N N . GLY A 1 96 ? 0.016 -15.109 -0.302 1.00 96.56 96 GLY A N 1
ATOM 695 C CA . GLY A 1 96 ? 0.343 -15.686 1.000 1.00 96.56 96 GLY A CA 1
ATOM 696 C C . GLY A 1 96 ? -0.893 -16.219 1.722 1.00 96.56 96 GLY A C 1
ATOM 697 O O . GLY A 1 96 ? -0.905 -17.368 2.161 1.00 96.56 96 GLY A O 1
ATOM 698 N N . ALA A 1 97 ? -1.972 -15.441 1.775 1.00 97.06 97 ALA A N 1
ATOM 699 C CA . ALA A 1 97 ? -3.226 -15.852 2.397 1.00 97.06 97 ALA A CA 1
ATOM 700 C C . ALA A 1 97 ? -3.831 -17.091 1.722 1.00 97.06 97 ALA A C 1
ATOM 702 O O . ALA A 1 97 ? -4.260 -18.010 2.416 1.00 97.06 97 ALA A O 1
ATOM 703 N N . ALA A 1 98 ? -3.801 -17.176 0.388 1.00 97.12 98 ALA A N 1
ATOM 704 C CA . ALA A 1 98 ? -4.251 -18.356 -0.348 1.00 97.12 98 ALA A CA 1
ATOM 705 C C . ALA A 1 98 ? -3.383 -19.588 -0.040 1.00 97.12 98 ALA A C 1
ATOM 707 O O . ALA A 1 98 ? -3.892 -20.706 0.056 1.00 97.12 98 ALA A O 1
ATOM 708 N N . HIS A 1 99 ? -2.073 -19.399 0.152 1.00 97.12 99 HIS A N 1
ATOM 709 C CA . HIS A 1 99 ? -1.177 -20.466 0.590 1.00 97.12 99 HIS A CA 1
ATOM 710 C C . HIS A 1 99 ? -1.535 -20.972 1.994 1.00 97.12 99 HIS A C 1
ATOM 712 O O . HIS A 1 99 ? -1.733 -22.175 2.168 1.00 97.12 99 HIS A O 1
ATOM 718 N N . ILE A 1 100 ? -1.694 -20.070 2.966 1.00 97.62 100 ILE A N 1
ATOM 719 C CA . ILE A 1 100 ? -2.092 -20.428 4.335 1.00 97.62 100 ILE A CA 1
ATOM 720 C C . ILE A 1 100 ? -3.475 -21.093 4.347 1.00 97.62 100 ILE A C 1
ATOM 722 O O . ILE A 1 100 ? -3.646 -22.128 4.984 1.00 97.62 100 ILE A O 1
ATOM 726 N N . ALA A 1 101 ? -4.443 -20.561 3.596 1.00 97.62 101 ALA A N 1
ATOM 727 C CA . ALA A 1 101 ? -5.793 -21.107 3.451 1.00 97.62 101 ALA A CA 1
ATOM 728 C C . ALA A 1 101 ? -5.789 -22.590 3.038 1.00 97.62 101 ALA A C 1
ATOM 730 O O . ALA A 1 101 ? -6.530 -23.392 3.616 1.00 97.62 101 ALA A O 1
ATOM 731 N N . ARG A 1 102 ? -4.909 -22.976 2.097 1.00 96.94 102 ARG A N 1
ATOM 732 C CA . ARG A 1 102 ? -4.690 -24.389 1.732 1.00 96.94 102 ARG A CA 1
ATOM 733 C C . ARG A 1 102 ? -4.139 -25.196 2.900 1.00 96.94 102 ARG A C 1
ATOM 735 O O . ARG A 1 102 ? -4.660 -26.268 3.188 1.00 96.94 102 ARG A O 1
ATOM 742 N N . GLN A 1 103 ? -3.116 -24.683 3.581 1.00 97.81 103 GLN A N 1
ATOM 743 C CA . GLN A 1 103 ? -2.463 -25.389 4.689 1.00 97.81 103 GLN A CA 1
ATOM 744 C C . GLN A 1 103 ? -3.411 -25.655 5.863 1.00 97.81 103 GLN A C 1
ATOM 746 O O . GLN A 1 103 ? -3.343 -26.718 6.474 1.00 97.81 103 GLN A O 1
ATOM 751 N N . VAL A 1 104 ? -4.326 -24.727 6.152 1.00 97.62 104 VAL A N 1
ATOM 752 C CA . VAL A 1 104 ? -5.295 -24.869 7.251 1.00 97.62 104 VAL A CA 1
ATOM 753 C C . VAL A 1 104 ? -6.625 -25.493 6.818 1.00 97.62 104 VAL A C 1
ATOM 755 O O . VAL A 1 104 ? -7.567 -25.518 7.606 1.00 97.62 104 VAL A O 1
ATOM 758 N N . SER A 1 105 ? -6.734 -25.987 5.578 1.00 97.31 105 SER A N 1
ATOM 759 C CA . SER A 1 105 ? -7.970 -26.562 5.019 1.00 97.31 105 SER A CA 1
ATOM 760 C C . SER A 1 105 ? -9.188 -25.624 5.106 1.00 97.31 105 SER A C 1
ATOM 762 O O . SER A 1 105 ? -10.321 -26.066 5.298 1.00 97.31 105 SER A O 1
ATOM 764 N N . ARG A 1 106 ? -8.969 -24.310 4.949 1.00 97.62 106 ARG A N 1
ATOM 765 C CA . ARG A 1 106 ? -10.027 -23.288 4.879 1.00 97.62 106 ARG A CA 1
ATOM 766 C C . ARG A 1 106 ? -9.984 -22.618 3.509 1.00 97.62 106 ARG A C 1
ATOM 768 O O . ARG A 1 106 ? -9.382 -21.561 3.375 1.00 97.62 106 ARG A O 1
ATOM 775 N N . PRO A 1 107 ? -10.603 -23.214 2.479 1.00 95.75 107 PRO A N 1
ATOM 776 C CA . PRO A 1 107 ? -10.413 -22.765 1.104 1.00 95.75 107 PRO A CA 1
ATOM 777 C C . PRO A 1 107 ? -11.112 -21.441 0.768 1.00 95.75 107 PRO A C 1
ATOM 779 O O . PRO A 1 107 ? -10.774 -20.810 -0.225 1.00 95.75 107 PRO A O 1
ATOM 782 N N . ASN A 1 108 ? -12.075 -21.003 1.577 1.00 98.00 108 ASN A N 1
ATOM 783 C CA . ASN A 1 108 ? -12.817 -19.769 1.340 1.00 98.00 108 ASN A CA 1
ATOM 784 C C . ASN A 1 108 ? -12.495 -18.774 2.455 1.00 98.00 108 ASN A C 1
ATOM 786 O O . ASN A 1 108 ? -12.863 -19.008 3.609 1.00 98.00 108 ASN A O 1
ATOM 790 N N . VAL A 1 109 ? -11.785 -17.696 2.119 1.00 97.31 109 VAL A N 1
ATOM 791 C CA . VAL A 1 109 ? -11.352 -16.667 3.074 1.00 97.31 109 VAL A CA 1
ATOM 792 C C . VAL A 1 109 ? -11.480 -15.274 2.469 1.00 97.31 109 VAL A C 1
ATOM 794 O O . VAL A 1 109 ? -11.397 -15.097 1.256 1.00 97.31 109 VAL A O 1
ATOM 797 N N . ILE A 1 110 ? -11.665 -14.285 3.336 1.00 96.75 110 ILE A N 1
ATOM 798 C CA . ILE A 1 110 ? -11.572 -12.869 2.990 1.00 96.75 110 ILE A CA 1
ATOM 799 C C . ILE A 1 110 ? -10.312 -12.339 3.666 1.00 96.75 110 ILE A C 1
ATOM 801 O O . ILE A 1 110 ? -10.135 -12.546 4.870 1.00 96.75 110 ILE A O 1
ATOM 805 N N . THR A 1 111 ? -9.426 -11.704 2.904 1.00 95.75 111 THR A N 1
ATOM 806 C CA . THR A 1 111 ? -8.264 -11.011 3.469 1.00 95.75 111 THR A CA 1
ATOM 807 C C . THR A 1 111 ? -8.660 -9.609 3.907 1.00 95.75 111 THR A C 1
ATOM 809 O O . THR A 1 111 ? -9.536 -8.994 3.309 1.00 95.75 111 THR A O 1
ATOM 812 N N . LEU A 1 112 ? -8.003 -9.106 4.946 1.00 94.12 112 LEU A N 1
ATOM 813 C CA . LEU A 1 112 ? -8.095 -7.716 5.369 1.00 94.12 112 LEU A CA 1
ATOM 814 C C . LEU A 1 112 ? -6.698 -7.284 5.804 1.00 94.12 112 LEU A C 1
ATOM 816 O O . LEU A 1 112 ? -6.238 -7.690 6.871 1.00 94.12 112 LEU A O 1
ATOM 820 N N . ASP A 1 113 ? -6.031 -6.505 4.963 1.00 92.12 113 ASP A N 1
ATOM 821 C CA . ASP A 1 113 ? -4.743 -5.886 5.268 1.00 92.12 113 ASP A CA 1
ATOM 822 C C . ASP A 1 113 ? -4.962 -4.393 5.498 1.00 92.12 113 ASP A C 1
ATOM 824 O O . ASP A 1 113 ? -5.253 -3.651 4.566 1.00 92.12 113 ASP A O 1
ATOM 828 N N . MET A 1 114 ? -4.907 -3.957 6.756 1.00 90.31 114 MET A N 1
ATOM 829 C CA . MET A 1 114 ? -5.158 -2.568 7.128 1.00 90.31 114 MET A CA 1
ATOM 830 C C . MET A 1 114 ? -3.844 -1.862 7.448 1.00 90.31 114 MET A C 1
ATOM 832 O O . MET A 1 114 ? -3.195 -2.151 8.453 1.00 90.31 114 MET A O 1
ATOM 836 N N . GLY A 1 115 ? -3.502 -0.879 6.620 1.00 88.06 115 GLY A N 1
ATOM 837 C CA . GLY A 1 115 ? -2.394 0.033 6.856 1.00 88.06 115 GLY A CA 1
ATOM 838 C C . GLY A 1 115 ? -2.822 1.307 7.586 1.00 88.06 115 GLY A C 1
ATOM 839 O O . GLY A 1 115 ? -3.915 1.436 8.138 1.00 88.06 115 GLY A O 1
ATOM 840 N N . GLY A 1 116 ? -1.948 2.313 7.553 1.00 85.44 116 GLY A N 1
ATOM 841 C CA . GLY A 1 116 ? -2.215 3.619 8.159 1.00 85.44 116 GLY A CA 1
ATOM 842 C C . GLY A 1 116 ? -3.182 4.510 7.372 1.00 85.44 116 GLY A C 1
ATOM 843 O O . GLY A 1 116 ? -3.566 5.551 7.877 1.00 85.44 116 GLY A O 1
ATOM 844 N N . THR A 1 117 ? -3.566 4.180 6.139 1.00 82.69 117 THR A N 1
ATOM 845 C CA . THR A 1 117 ? -4.415 5.061 5.301 1.00 82.69 117 THR A CA 1
ATOM 846 C C . THR A 1 117 ? -5.526 4.306 4.586 1.00 82.69 117 THR A C 1
ATOM 848 O O . THR A 1 117 ? -6.633 4.823 4.470 1.00 82.69 117 THR A O 1
ATOM 851 N N . SER A 1 118 ? -5.253 3.080 4.157 1.00 86.00 118 SER A N 1
ATOM 852 C CA . SER A 1 118 ? -6.198 2.222 3.452 1.00 86.00 118 SER A CA 1
ATOM 853 C C . SER A 1 118 ? -6.271 0.837 4.085 1.00 86.00 118 SER A C 1
ATOM 855 O O . SER A 1 118 ? -5.420 0.468 4.903 1.00 86.00 118 SER A O 1
ATOM 857 N N . ALA A 1 119 ? -7.284 0.081 3.675 1.00 89.94 119 ALA A N 1
ATOM 858 C CA . ALA A 1 119 ? -7.393 -1.342 3.921 1.00 89.94 119 ALA A CA 1
ATOM 859 C C . ALA A 1 119 ? -7.638 -2.080 2.605 1.00 89.94 119 ALA A C 1
ATOM 861 O O . ALA A 1 119 ? -8.548 -1.726 1.859 1.00 89.94 119 ALA A O 1
ATOM 862 N N . ASP A 1 120 ? -6.847 -3.110 2.347 1.00 91.94 120 ASP A N 1
ATOM 863 C CA . ASP A 1 120 ? -6.923 -3.940 1.156 1.00 91.94 120 ASP A CA 1
ATOM 864 C C . ASP A 1 120 ? -7.663 -5.245 1.472 1.00 91.94 120 ASP A C 1
ATOM 866 O O . ASP A 1 120 ? -7.356 -5.952 2.439 1.00 91.94 120 ASP A O 1
ATOM 870 N N . VAL A 1 121 ? -8.667 -5.563 0.658 1.00 94.31 121 VAL A N 1
ATOM 871 C CA . VAL A 1 121 ? -9.568 -6.703 0.844 1.00 94.31 121 VAL A CA 1
ATOM 872 C C . VAL A 1 121 ? -9.583 -7.555 -0.416 1.00 94.31 121 VAL A C 1
ATOM 874 O O . VAL A 1 121 ? -9.697 -7.039 -1.521 1.00 94.31 121 VAL A O 1
ATOM 877 N N . ALA A 1 122 ? -9.516 -8.875 -0.260 1.00 95.06 122 ALA A N 1
ATOM 878 C CA . ALA A 1 122 ? -9.665 -9.811 -1.370 1.00 95.06 122 ALA A CA 1
ATOM 879 C C . ALA A 1 122 ? -10.517 -11.011 -0.962 1.00 95.06 122 ALA A C 1
ATOM 881 O O . ALA A 1 122 ? -10.432 -11.504 0.167 1.00 95.06 122 ALA A O 1
ATOM 882 N N . LEU A 1 123 ? -11.321 -11.508 -1.903 1.00 96.38 123 LEU A N 1
ATOM 883 C CA . LEU A 1 123 ? -12.110 -12.724 -1.736 1.00 96.38 123 LEU A CA 1
ATOM 884 C C . LEU A 1 123 ? -11.383 -13.910 -2.376 1.00 96.38 123 LEU A C 1
ATOM 886 O O . LEU A 1 123 ? -11.348 -14.057 -3.596 1.00 96.38 123 LEU A O 1
ATOM 890 N N . ILE A 1 124 ? -10.863 -14.806 -1.544 1.00 97.19 124 ILE A N 1
ATOM 891 C CA . ILE A 1 124 ? -10.250 -16.062 -1.978 1.00 97.19 124 ILE A CA 1
ATOM 892 C C . ILE A 1 124 ? -11.311 -17.160 -1.906 1.00 97.19 124 ILE A C 1
ATOM 894 O O . ILE A 1 124 ? -11.897 -17.408 -0.850 1.00 97.19 124 ILE A O 1
ATOM 898 N N . ARG A 1 125 ? -11.535 -17.844 -3.030 1.00 97.44 125 ARG A N 1
ATOM 899 C CA . ARG A 1 125 ? -12.408 -19.023 -3.130 1.00 97.44 125 ARG A CA 1
ATOM 900 C C . ARG A 1 125 ? -11.597 -20.227 -3.566 1.00 97.44 125 ARG A C 1
ATOM 902 O O . ARG A 1 125 ? -10.695 -20.085 -4.389 1.00 97.44 125 ARG A O 1
ATOM 909 N N . GLU A 1 126 ? -11.915 -21.395 -3.014 1.00 97.12 126 GLU A N 1
ATOM 910 C CA . GLU A 1 126 ? -11.246 -22.663 -3.360 1.00 97.12 126 GLU A CA 1
ATOM 911 C C . GLU A 1 126 ? -9.714 -22.609 -3.191 1.00 97.12 126 GLU A C 1
ATOM 913 O O . GLU A 1 126 ? -8.954 -23.316 -3.846 1.00 97.12 126 GLU A O 1
ATOM 918 N N . ALA A 1 127 ? -9.257 -21.733 -2.297 1.00 95.88 127 ALA A N 1
ATOM 919 C CA . ALA A 1 127 ? -7.870 -21.380 -2.064 1.00 95.88 127 ALA A CA 1
ATOM 920 C C . ALA A 1 127 ? -7.111 -20.967 -3.338 1.00 95.88 127 ALA A C 1
ATOM 922 O O . ALA A 1 127 ? -5.897 -21.150 -3.422 1.00 95.88 127 ALA A O 1
ATOM 923 N N . SER A 1 128 ? -7.810 -20.412 -4.328 1.00 95.81 128 SER A N 1
ATOM 924 C CA . SER A 1 128 ? -7.233 -19.872 -5.555 1.00 95.81 128 SER A CA 1
ATOM 925 C C . SER A 1 128 ? -7.045 -18.363 -5.439 1.00 95.81 128 SER A C 1
ATOM 927 O O . SER A 1 128 ? -7.914 -17.658 -4.929 1.00 95.81 128 SER A O 1
ATOM 929 N N . VAL A 1 129 ? -5.917 -17.862 -5.944 1.00 95.38 129 VAL A N 1
ATOM 930 C CA . VAL A 1 129 ? -5.665 -16.419 -6.033 1.00 95.38 129 VAL A CA 1
ATOM 931 C C . VAL A 1 129 ? -6.574 -15.849 -7.127 1.00 95.38 129 VAL A C 1
ATOM 933 O O . VAL A 1 129 ? -6.485 -16.312 -8.268 1.00 95.38 129 VAL A O 1
ATOM 936 N N . PRO A 1 130 ? -7.475 -14.906 -6.809 1.00 93.25 130 PRO A N 1
ATOM 937 C CA . PRO A 1 130 ? -8.367 -14.330 -7.804 1.00 93.25 130 PRO A CA 1
ATOM 938 C C . PRO A 1 130 ? -7.576 -13.398 -8.728 1.00 93.25 130 PRO A C 1
ATOM 940 O O . PRO A 1 130 ? -6.748 -12.622 -8.257 1.00 93.25 130 PRO A O 1
ATOM 943 N N . ILE A 1 131 ? -7.819 -13.484 -10.037 1.00 93.44 131 ILE A N 1
ATOM 944 C CA . ILE A 1 131 ? -7.191 -12.621 -11.045 1.00 93.44 131 ILE A CA 1
ATOM 945 C C . ILE A 1 131 ? -8.281 -11.854 -11.788 1.00 93.44 131 ILE A C 1
ATOM 947 O O . ILE A 1 131 ? -9.201 -12.460 -12.342 1.00 93.44 131 ILE A O 1
ATOM 951 N N . ALA A 1 132 ? -8.135 -10.536 -11.843 1.00 89.50 132 ALA A N 1
ATOM 952 C CA . ALA A 1 132 ? -8.973 -9.626 -12.604 1.00 89.50 132 ALA A CA 1
ATOM 953 C C . ALA A 1 132 ? -8.203 -9.035 -13.800 1.00 89.50 132 ALA A C 1
ATOM 955 O O . ALA A 1 132 ? -6.975 -8.906 -13.792 1.00 89.50 132 ALA A O 1
ATOM 956 N N . PHE A 1 133 ? -8.950 -8.668 -14.845 1.00 80.38 133 PHE A N 1
ATOM 957 C CA . PHE A 1 133 ? -8.450 -7.955 -16.021 1.00 80.38 133 PHE A CA 1
ATOM 958 C C . PHE A 1 133 ? -9.249 -6.667 -16.184 1.00 80.38 133 PHE A C 1
ATOM 960 O O . PHE A 1 133 ? -10.469 -6.724 -16.319 1.00 80.38 133 PHE A O 1
ATOM 967 N N . GLY A 1 134 ? -8.572 -5.526 -16.271 1.00 66.69 134 GLY A N 1
ATOM 968 C CA . GLY A 1 134 ? -9.249 -4.229 -16.336 1.00 66.69 134 GLY A CA 1
ATOM 969 C C . GLY A 1 134 ? -9.428 -3.489 -15.005 1.00 66.69 134 GLY A C 1
ATOM 970 O O . GLY A 1 134 ? -10.469 -2.850 -14.873 1.00 66.69 134 GLY A O 1
ATOM 971 N N . PRO A 1 135 ? -8.516 -3.576 -14.016 1.00 70.06 135 PRO A N 1
ATOM 972 C CA . PRO A 1 135 ? -8.639 -2.740 -12.830 1.00 70.06 135 PRO A CA 1
ATOM 973 C C . PRO A 1 135 ? -8.360 -1.267 -13.155 1.00 70.06 135 PRO A C 1
ATOM 975 O O . PRO A 1 135 ? -7.755 -0.921 -14.175 1.00 70.06 135 PRO A O 1
ATOM 978 N N . ASP A 1 136 ? -8.810 -0.406 -12.255 1.00 83.12 136 ASP A N 1
ATOM 979 C CA . ASP A 1 136 ? -8.460 1.005 -12.221 1.00 83.12 136 ASP A CA 1
ATOM 980 C C . ASP A 1 136 ? -7.236 1.197 -11.319 1.00 83.12 136 ASP A C 1
ATOM 982 O O . ASP A 1 136 ? -7.168 0.641 -10.223 1.00 83.12 136 ASP A O 1
ATOM 986 N N . VAL A 1 137 ? -6.255 1.971 -11.777 1.00 82.50 137 VAL A N 1
ATOM 987 C CA . VAL A 1 137 ? -5.146 2.418 -10.931 1.00 82.50 137 VAL A CA 1
ATOM 988 C C . VAL A 1 137 ? -5.135 3.933 -10.935 1.00 82.50 137 VAL A C 1
ATOM 990 O O . VAL A 1 137 ? -4.821 4.555 -11.946 1.00 82.50 137 VAL A O 1
ATOM 993 N N . ALA A 1 138 ? -5.451 4.526 -9.784 1.00 79.94 138 ALA A N 1
ATOM 994 C CA . ALA A 1 138 ? -5.475 5.974 -9.586 1.00 79.94 138 ALA A CA 1
ATOM 995 C C . ALA A 1 138 ? -6.374 6.732 -10.591 1.00 79.94 138 ALA A C 1
ATOM 997 O O . ALA A 1 138 ? -6.028 7.830 -11.028 1.00 79.94 138 ALA A O 1
ATOM 998 N N . GLY A 1 139 ? -7.522 6.160 -10.961 1.00 85.94 139 GLY A N 1
ATOM 999 C CA . GLY A 1 139 ? -8.470 6.729 -11.923 1.00 85.94 139 GLY A CA 1
ATOM 1000 C C . GLY A 1 139 ? -8.140 6.434 -13.389 1.00 85.94 139 GLY A C 1
ATOM 1001 O O . GLY A 1 139 ? -8.781 6.991 -14.284 1.00 85.94 139 GLY A O 1
ATOM 1002 N N . PHE A 1 140 ? -7.122 5.609 -13.650 1.00 89.81 140 PHE A N 1
ATOM 1003 C CA . PHE A 1 140 ? -6.708 5.226 -14.991 1.00 89.81 140 PHE A CA 1
ATOM 1004 C C . PHE A 1 140 ? -7.034 3.756 -15.274 1.00 89.81 140 PHE A C 1
ATOM 1006 O O . PHE A 1 140 ? -6.542 2.869 -14.567 1.00 89.81 140 PHE A O 1
ATOM 1013 N N . PRO A 1 141 ? -7.798 3.464 -16.343 1.00 89.81 141 PRO A N 1
ATOM 1014 C CA . PRO A 1 141 ? -8.136 2.095 -16.688 1.00 89.81 141 PRO A CA 1
ATOM 1015 C C . PRO A 1 141 ? -6.913 1.389 -17.269 1.00 89.81 141 PRO A C 1
ATOM 1017 O O . PRO A 1 141 ? -6.381 1.786 -18.309 1.00 89.81 141 PRO A O 1
ATOM 1020 N N . ILE A 1 142 ? -6.488 0.303 -16.632 1.00 89.06 142 ILE A N 1
ATOM 1021 C CA . ILE A 1 142 ? -5.347 -0.483 -17.097 1.00 89.06 142 ILE A CA 1
ATOM 1022 C C . ILE A 1 142 ? -5.770 -1.868 -17.553 1.00 89.06 142 ILE A C 1
ATOM 1024 O O . ILE A 1 142 ? -6.724 -2.462 -17.061 1.00 89.06 142 ILE A O 1
ATOM 1028 N N . ARG A 1 143 ? -5.031 -2.422 -18.513 1.00 87.69 143 ARG A N 1
ATOM 1029 C CA . ARG A 1 143 ? -5.294 -3.749 -19.065 1.00 87.69 143 ARG A CA 1
ATOM 1030 C C . ARG A 1 143 ? -4.074 -4.628 -18.864 1.00 87.69 143 ARG A C 1
ATOM 1032 O O . ARG A 1 143 ? -3.184 -4.665 -19.702 1.00 87.69 143 ARG A O 1
ATOM 1039 N N . MET A 1 144 ? -4.054 -5.343 -17.750 1.00 88.06 144 MET A N 1
ATOM 1040 C CA . MET A 1 144 ? -3.105 -6.417 -17.474 1.00 88.06 144 MET A CA 1
ATOM 1041 C C . MET A 1 144 ? -3.690 -7.341 -16.394 1.00 88.06 144 MET A C 1
ATOM 1043 O O . MET A 1 144 ? -4.580 -6.903 -15.662 1.00 88.06 144 MET A O 1
ATOM 1047 N N . PRO A 1 145 ? -3.244 -8.605 -16.294 1.00 90.00 145 PRO A N 1
ATOM 1048 C CA . PRO A 1 145 ? -3.667 -9.486 -15.211 1.00 90.00 145 PRO A CA 1
ATOM 1049 C C . PRO A 1 145 ? -3.177 -8.946 -13.865 1.00 90.00 145 PRO A C 1
ATOM 1051 O O . PRO A 1 145 ? -1.984 -8.680 -13.696 1.00 90.00 145 PRO A O 1
ATOM 1054 N N . MET A 1 146 ? -4.088 -8.822 -12.906 1.00 92.31 146 MET A N 1
ATOM 1055 C CA . MET A 1 146 ? -3.784 -8.397 -11.539 1.00 92.31 146 MET A CA 1
ATOM 1056 C C . MET A 1 146 ? -4.548 -9.254 -10.546 1.00 92.31 146 MET A C 1
ATOM 1058 O O . MET A 1 146 ? -5.638 -9.729 -10.852 1.00 92.31 146 MET A O 1
ATOM 1062 N N . VAL A 1 147 ? -3.974 -9.459 -9.366 1.00 94.56 147 VAL A N 1
ATOM 1063 C CA . VAL A 1 147 ? -4.701 -10.040 -8.245 1.00 94.56 147 VAL A CA 1
ATOM 1064 C C . VAL A 1 147 ? -5.864 -9.119 -7.906 1.00 94.56 147 VAL A C 1
ATOM 1066 O O . VAL A 1 147 ? -5.688 -7.906 -7.814 1.00 94.56 147 VAL A O 1
ATOM 1069 N N . ASP A 1 148 ? -7.042 -9.715 -7.767 1.00 92.94 148 ASP A N 1
ATOM 1070 C CA . ASP A 1 148 ? -8.278 -9.005 -7.459 1.00 92.94 148 ASP A CA 1
ATOM 1071 C C . ASP A 1 148 ? -8.252 -8.543 -5.996 1.00 92.94 148 ASP A C 1
ATOM 1073 O O . ASP A 1 148 ? -8.418 -9.345 -5.070 1.00 92.94 148 ASP A O 1
ATOM 1077 N N . VAL A 1 149 ? -7.946 -7.260 -5.805 1.00 90.88 149 VAL A N 1
ATOM 1078 C CA . VAL A 1 149 ? -7.845 -6.593 -4.507 1.00 90.88 149 VAL A CA 1
ATOM 1079 C C . VAL A 1 149 ? -8.646 -5.307 -4.573 1.00 90.88 149 VAL A C 1
ATOM 1081 O O . VAL A 1 149 ? -8.431 -4.479 -5.455 1.00 90.88 149 VAL A O 1
ATOM 1084 N N . GLU A 1 150 ? -9.522 -5.130 -3.597 1.00 88.69 150 GLU A N 1
ATOM 1085 C CA . GLU A 1 150 ? -10.304 -3.921 -3.406 1.00 88.69 150 GLU A CA 1
ATOM 1086 C C . GLU A 1 150 ? -9.699 -3.103 -2.269 1.00 88.69 150 GLU A C 1
ATOM 1088 O O . GLU A 1 150 ? -9.592 -3.573 -1.132 1.00 88.69 150 GLU A O 1
ATOM 1093 N N . THR A 1 151 ? -9.318 -1.865 -2.569 1.00 84.88 151 THR A N 1
ATOM 1094 C CA . THR A 1 151 ? -8.784 -0.934 -1.575 1.00 84.88 151 THR A CA 1
ATOM 1095 C C . THR A 1 151 ? -9.905 -0.051 -1.042 1.00 84.88 151 THR A C 1
ATOM 1097 O O . THR A 1 151 ? -10.491 0.760 -1.759 1.00 84.88 151 THR A O 1
ATOM 1100 N N . VAL A 1 152 ? -10.175 -0.151 0.254 1.00 84.81 152 VAL A N 1
ATOM 1101 C CA . VAL A 1 152 ? -11.090 0.734 0.974 1.00 84.81 152 VAL A CA 1
ATOM 1102 C C . VAL A 1 152 ? -10.287 1.875 1.596 1.00 84.81 152 VAL A C 1
ATOM 1104 O O . VAL A 1 152 ? -9.270 1.653 2.254 1.00 84.81 152 VAL A O 1
ATOM 1107 N N . GLY A 1 153 ? -10.759 3.115 1.428 1.00 80.56 153 GLY A N 1
ATOM 1108 C CA . GLY A 1 153 ? -10.172 4.331 2.012 1.00 80.56 153 GLY A CA 1
ATOM 1109 C C . GLY A 1 153 ? -10.382 4.462 3.527 1.00 80.56 153 GLY A C 1
ATOM 1110 O O . GLY A 1 153 ? -10.839 5.501 4.000 1.00 80.56 153 GLY A O 1
ATOM 1111 N N . ALA A 1 154 ? -10.109 3.393 4.273 1.00 83.69 154 ALA A N 1
ATOM 1112 C CA . ALA A 1 154 ? -10.229 3.319 5.720 1.00 83.69 154 ALA A CA 1
ATOM 1113 C C . ALA A 1 154 ? -9.030 2.553 6.302 1.00 83.69 154 ALA A C 1
ATOM 1115 O O . ALA A 1 154 ? -8.933 1.340 6.144 1.00 83.69 154 ALA A O 1
ATOM 1116 N N . GLY A 1 155 ? -8.127 3.259 6.978 1.00 91.12 155 GLY A N 1
ATOM 1117 C CA . GLY A 1 155 ? -6.972 2.698 7.679 1.00 91.12 155 GLY A CA 1
ATOM 1118 C C . GLY A 1 155 ? -6.797 3.315 9.066 1.00 91.12 155 GLY A C 1
ATOM 1119 O O . GLY A 1 155 ? -7.652 4.058 9.545 1.00 91.12 155 GLY A O 1
ATOM 1120 N N . GLY A 1 156 ? -5.668 3.039 9.721 1.00 92.25 156 GLY A N 1
ATOM 1121 C CA . GLY A 1 156 ? -5.393 3.528 11.079 1.00 92.25 156 GLY A CA 1
ATOM 1122 C C . GLY A 1 156 ? -5.445 5.058 11.220 1.00 92.25 156 GLY A C 1
ATOM 1123 O O . GLY A 1 156 ? -5.964 5.588 12.194 1.00 92.25 156 GLY A O 1
ATOM 1124 N N . GLY A 1 157 ? -4.968 5.792 10.221 1.00 94.62 157 GLY A N 1
ATOM 1125 C CA . GLY A 1 157 ? -4.971 7.253 10.193 1.00 94.62 157 GLY A CA 1
ATOM 1126 C C . GLY A 1 157 ? -6.280 7.874 9.715 1.00 94.62 157 GLY A C 1
ATOM 1127 O O . GLY A 1 157 ? -6.348 9.097 9.634 1.00 94.62 157 GLY A O 1
ATOM 1128 N N . SER A 1 158 ? -7.311 7.091 9.379 1.00 95.75 158 SER A N 1
ATOM 1129 C CA . SER A 1 158 ? -8.581 7.655 8.919 1.00 95.75 158 SER A CA 1
ATOM 1130 C C . SER A 1 158 ? -9.218 8.515 10.002 1.00 95.75 158 SER A C 1
ATOM 1132 O O . SER A 1 158 ? -9.405 8.067 11.134 1.00 95.75 158 SER A O 1
ATOM 1134 N N . ILE A 1 159 ? -9.538 9.752 9.631 1.00 95.81 159 ILE A N 1
ATOM 1135 C CA . ILE A 1 159 ? -10.012 10.793 10.540 1.00 95.81 159 ILE A CA 1
ATOM 1136 C C . ILE A 1 159 ? -11.515 10.643 10.754 1.00 95.81 159 ILE A C 1
ATOM 1138 O O . ILE A 1 159 ? -12.273 10.489 9.794 1.00 95.81 159 ILE A O 1
ATOM 1142 N N . ALA A 1 160 ? -11.942 10.722 12.009 1.00 96.62 160 ALA A N 1
ATOM 1143 C CA . ALA A 1 160 ? -13.332 10.843 12.399 1.00 96.62 160 ALA A CA 1
ATOM 1144 C C . ALA A 1 160 ? -13.793 12.307 12.339 1.00 96.62 160 ALA A C 1
ATOM 1146 O O . ALA A 1 160 ? -13.128 13.202 12.856 1.00 96.62 160 ALA A O 1
ATOM 1147 N N . TRP A 1 161 ? -14.953 12.554 11.737 1.00 95.25 161 TRP A N 1
ATOM 1148 C CA . TRP A 1 161 ? -15.529 13.890 11.589 1.00 95.25 161 TRP A CA 1
ATOM 1149 C C . TRP A 1 161 ? -17.058 13.830 11.568 1.00 95.25 161 TRP A C 1
ATOM 1151 O O . TRP A 1 161 ? -17.651 12.766 11.385 1.00 95.25 161 TRP A O 1
ATOM 1161 N N . ILE A 1 162 ? -17.698 14.980 11.775 1.00 94.56 162 ILE A N 1
ATOM 1162 C CA . ILE A 1 162 ? -19.155 15.134 11.715 1.00 94.56 162 ILE A CA 1
ATOM 1163 C C . ILE A 1 162 ? -19.513 15.845 10.424 1.00 94.56 162 ILE A C 1
ATOM 1165 O O . ILE A 1 162 ? -18.969 16.912 10.130 1.00 94.56 162 ILE A O 1
ATOM 1169 N N . ASP A 1 163 ? -20.409 15.252 9.645 1.00 93.19 163 ASP A N 1
ATOM 1170 C CA . ASP A 1 163 ? -20.853 15.859 8.402 1.00 93.19 163 ASP A CA 1
ATOM 1171 C C . ASP A 1 163 ? -21.932 16.928 8.597 1.00 93.19 163 ASP A C 1
ATOM 1173 O O . ASP A 1 163 ? -22.357 17.249 9.707 1.00 93.19 163 ASP A O 1
ATOM 1177 N N . ARG A 1 164 ? -22.360 17.521 7.480 1.00 90.25 164 ARG A N 1
ATOM 1178 C CA . ARG A 1 164 ? -23.364 18.592 7.474 1.00 90.25 164 ARG A CA 1
ATOM 1179 C C . ARG A 1 164 ? -24.737 18.124 7.959 1.00 90.25 164 ARG A C 1
ATOM 1181 O O . ARG A 1 164 ? -25.517 18.961 8.401 1.00 90.25 164 ARG A O 1
ATOM 1188 N N . ASP A 1 165 ? -24.999 16.821 7.895 1.00 90.00 165 ASP A N 1
ATOM 1189 C CA . ASP A 1 165 ? -26.246 16.194 8.329 1.00 90.00 165 ASP A CA 1
ATOM 1190 C C . ASP A 1 165 ? -26.162 15.728 9.797 1.00 90.00 165 ASP A C 1
ATOM 1192 O O . ASP A 1 165 ? -27.117 15.166 10.333 1.00 90.00 165 ASP A O 1
ATOM 1196 N N . GLY A 1 166 ? -25.032 15.979 10.471 1.00 89.12 166 GLY A N 1
ATOM 1197 C CA . GLY A 1 166 ? -24.808 15.609 11.865 1.00 89.12 166 GLY A CA 1
ATOM 1198 C C . GLY A 1 166 ? -24.398 14.148 12.069 1.00 89.12 166 GLY A C 1
ATOM 1199 O O . GLY A 1 166 ? -24.385 13.669 13.203 1.00 89.12 166 GLY A O 1
ATOM 1200 N N . LEU A 1 167 ? -24.057 13.423 11.002 1.00 91.25 167 LEU A N 1
ATOM 1201 C CA . LEU A 1 167 ? -23.634 12.028 11.078 1.00 91.25 167 LEU A CA 1
ATOM 1202 C C . LEU A 1 167 ? -22.121 11.927 11.287 1.00 91.25 167 LEU A C 1
ATOM 1204 O O . LEU A 1 167 ? -21.337 12.616 10.632 1.00 91.25 167 LEU A O 1
ATOM 1208 N N . MET A 1 168 ? -21.703 11.017 12.173 1.00 92.94 168 MET A N 1
ATOM 1209 C CA . MET A 1 168 ? -20.290 10.661 12.304 1.00 92.94 168 MET A CA 1
ATOM 1210 C C . MET A 1 168 ? -19.837 9.872 11.082 1.00 92.94 168 MET A C 1
ATOM 1212 O O . MET A 1 168 ? -20.447 8.864 10.719 1.00 92.94 168 MET A O 1
ATOM 1216 N N . LYS A 1 169 ? -18.721 10.291 10.497 1.00 94.31 169 LYS A N 1
ATOM 1217 C CA . LYS A 1 169 ? -18.027 9.585 9.424 1.00 94.31 169 LYS A CA 1
ATOM 1218 C C . LYS A 1 169 ? -16.573 9.364 9.810 1.00 94.31 169 LYS A C 1
ATOM 1220 O O . LYS A 1 169 ? -16.021 10.093 10.630 1.00 94.31 169 LYS A O 1
ATOM 1225 N N . VAL A 1 170 ? -15.969 8.335 9.225 1.00 94.06 170 VAL A N 1
ATOM 1226 C CA . VAL A 1 170 ? -14.543 8.026 9.364 1.00 94.06 170 VAL A CA 1
ATOM 1227 C C . VAL A 1 170 ? -13.969 7.867 7.965 1.00 94.06 170 VAL A C 1
ATOM 1229 O O . VAL A 1 170 ? -14.471 7.062 7.182 1.00 94.06 170 VAL A O 1
ATOM 1232 N N . GLY A 1 171 ? -12.944 8.653 7.647 1.00 91.56 171 GLY A N 1
ATOM 1233 C CA . GLY A 1 171 ? -12.441 8.773 6.282 1.00 91.56 171 GLY A CA 1
ATOM 1234 C C . GLY A 1 171 ? -13.394 9.547 5.349 1.00 91.56 171 GLY A C 1
ATOM 1235 O O . GLY A 1 171 ? -14.444 10.031 5.785 1.00 91.56 171 GLY A O 1
ATOM 1236 N N . PRO A 1 172 ? -13.037 9.697 4.059 1.00 88.12 172 PRO A N 1
ATOM 1237 C CA . PRO A 1 172 ? -11.809 9.203 3.427 1.00 88.12 172 PRO A CA 1
ATOM 1238 C C . PRO A 1 172 ? -10.551 10.008 3.799 1.00 88.12 172 PRO A C 1
ATOM 1240 O O . PRO A 1 172 ? -9.447 9.622 3.427 1.00 88.12 172 PRO A O 1
ATOM 1243 N N . GLN A 1 173 ? -10.689 11.123 4.528 1.00 91.06 173 GLN A N 1
ATOM 1244 C CA . GLN A 1 173 ? -9.547 11.896 5.016 1.00 91.06 173 GLN A CA 1
ATOM 1245 C C . GLN A 1 173 ? -8.666 11.039 5.935 1.00 91.06 173 GLN A C 1
ATOM 1247 O O . GLN A 1 173 ? -9.166 10.322 6.805 1.00 91.06 173 GLN A O 1
ATOM 1252 N N . SER A 1 174 ? -7.352 11.145 5.757 1.00 91.94 174 SER A N 1
ATOM 1253 C CA . SER A 1 174 ? -6.350 10.441 6.554 1.00 91.94 174 SER A CA 1
ATOM 1254 C C . SER A 1 174 ? -5.364 11.443 7.140 1.00 91.94 174 SER A C 1
ATOM 1256 O O . SER A 1 174 ? -4.941 12.370 6.450 1.00 91.94 174 SER A O 1
ATOM 1258 N N . ALA A 1 175 ? -4.965 11.225 8.390 1.00 92.62 175 ALA A N 1
ATOM 1259 C CA . ALA A 1 175 ? -3.879 11.954 9.038 1.00 92.62 175 ALA A CA 1
ATOM 1260 C C . ALA A 1 175 ? -2.492 11.553 8.494 1.00 92.62 175 ALA A C 1
ATOM 1262 O O . ALA A 1 175 ? -1.485 12.193 8.808 1.00 92.62 175 ALA A O 1
ATOM 1263 N N . GLY A 1 176 ? -2.433 10.490 7.678 1.00 88.38 176 GLY A N 1
ATOM 1264 C CA . GLY A 1 176 ? -1.202 9.960 7.103 1.00 88.38 176 GLY A CA 1
ATOM 1265 C C . GLY A 1 176 ? -0.217 9.485 8.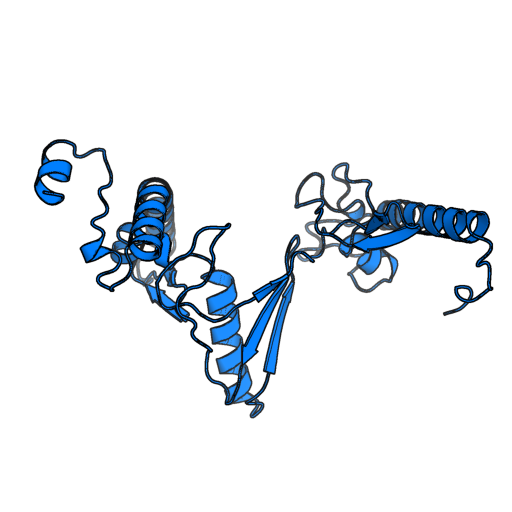172 1.00 88.38 176 GLY A C 1
ATOM 1266 O O . GLY A 1 176 ? -0.603 9.095 9.273 1.00 88.38 176 GLY A O 1
ATOM 1267 N N . ALA A 1 177 ? 1.072 9.509 7.835 1.00 81.88 177 ALA A N 1
ATOM 1268 C CA . ALA A 1 177 ? 2.149 9.259 8.795 1.00 81.88 177 ALA A CA 1
ATOM 1269 C C . ALA A 1 177 ? 2.635 10.545 9.488 1.00 81.88 177 ALA A C 1
ATOM 1271 O O . ALA A 1 177 ? 3.132 10.473 10.605 1.00 81.88 177 ALA A O 1
ATOM 1272 N N . SER A 1 178 ? 2.480 11.703 8.834 1.00 86.75 178 SER A N 1
ATOM 1273 C CA . SER A 1 178 ? 2.827 13.030 9.352 1.00 86.75 178 SER A CA 1
ATOM 1274 C C . SER A 1 178 ? 1.770 14.045 8.881 1.00 86.75 178 SER A C 1
ATOM 1276 O O . SER A 1 178 ? 1.513 14.105 7.676 1.00 86.75 178 SER A O 1
ATOM 1278 N N . PRO A 1 179 ? 1.121 14.801 9.789 1.00 88.50 179 PRO A N 1
ATOM 1279 C CA . PRO A 1 179 ? 1.369 14.845 11.235 1.00 88.50 179 PRO A CA 1
ATOM 1280 C C . PRO A 1 179 ? 0.882 13.592 11.993 1.00 88.50 179 PRO A C 1
ATOM 1282 O O . PRO A 1 179 ? 1.181 13.450 13.177 1.00 88.50 179 PRO A O 1
ATOM 1285 N N . GLY A 1 180 ? 0.175 12.682 11.309 1.00 93.31 180 GLY A N 1
ATOM 1286 C CA . GLY A 1 180 ? -0.238 11.381 11.831 1.00 93.31 180 GLY A CA 1
ATOM 1287 C C . GLY A 1 180 ? -1.369 11.439 12.866 1.00 93.31 180 GLY A C 1
ATOM 1288 O O . GLY A 1 180 ? -1.852 12.523 13.199 1.00 93.31 180 GLY A O 1
ATOM 1289 N N . PRO A 1 181 ? -1.816 10.271 13.366 1.00 95.88 181 PRO A N 1
ATOM 1290 C CA . PRO A 1 181 ? -2.664 10.155 14.553 1.00 95.88 181 PRO A CA 1
ATOM 1291 C C . PRO A 1 181 ? -2.200 11.038 15.714 1.00 95.88 181 PRO A C 1
ATOM 1293 O O . PRO A 1 181 ? -0.995 11.207 15.929 1.00 95.88 181 PRO A O 1
ATOM 1296 N N . ALA A 1 182 ? -3.133 11.559 16.512 1.00 97.06 182 ALA A N 1
ATOM 1297 C CA . ALA A 1 182 ? -2.795 12.422 17.648 1.00 97.06 182 ALA A CA 1
ATOM 1298 C C . ALA A 1 182 ? -1.857 11.716 18.645 1.00 97.06 182 ALA A C 1
ATOM 1300 O O . ALA A 1 182 ? -0.891 12.307 19.146 1.00 97.06 182 ALA A O 1
ATOM 1301 N N . CYS A 1 183 ? -2.072 10.416 18.842 1.00 95.00 183 CYS A N 1
ATOM 1302 C CA . CYS A 1 183 ? -1.277 9.548 19.693 1.00 95.00 183 CYS A CA 1
ATOM 1303 C C . CYS A 1 183 ? 0.174 9.366 19.231 1.00 95.00 183 CYS A C 1
ATOM 1305 O O . CYS A 1 183 ? 0.985 8.861 20.000 1.00 95.00 183 CYS A O 1
ATOM 1307 N N . TYR A 1 184 ? 0.534 9.759 18.002 1.00 93.94 184 TYR A N 1
ATOM 1308 C CA . TYR A 1 184 ? 1.929 9.733 17.543 1.00 93.94 184 TYR A CA 1
ATOM 1309 C C . TYR A 1 184 ? 2.748 10.898 18.104 1.00 93.94 184 TYR A C 1
ATOM 1311 O O . TYR A 1 184 ? 3.972 10.891 18.011 1.00 93.94 184 TYR A O 1
ATOM 1319 N N . GLY A 1 185 ? 2.099 11.922 18.663 1.00 92.31 185 GLY A N 1
ATOM 1320 C CA . GLY A 1 185 ? 2.790 13.052 19.276 1.00 92.31 185 GLY A CA 1
ATOM 1321 C C . GLY A 1 185 ? 3.404 14.053 18.283 1.00 92.31 185 GLY A C 1
ATOM 1322 O O . GLY A 1 185 ? 3.997 15.041 18.713 1.00 92.31 185 GLY A O 1
ATOM 1323 N N . GLN A 1 186 ? 3.218 13.862 16.972 1.00 92.38 186 GLN A N 1
ATOM 1324 C CA . GLN A 1 186 ? 3.877 14.626 15.896 1.00 92.38 186 GLN A CA 1
ATOM 1325 C C . GLN A 1 186 ? 3.092 15.863 15.412 1.00 92.38 186 GLN A C 1
ATOM 1327 O O . GLN A 1 186 ? 3.374 16.420 14.355 1.00 92.38 186 GLN A O 1
ATOM 1332 N N . GLY A 1 187 ? 2.115 16.320 16.198 1.00 92.69 187 GLY A N 1
ATOM 1333 C CA . GLY A 1 187 ? 1.304 17.506 15.898 1.00 92.69 187 GLY A CA 1
ATOM 1334 C C . GLY A 1 187 ? -0.091 17.201 15.351 1.00 92.69 187 GLY A C 1
ATOM 1335 O O . GLY A 1 187 ? -0.876 18.133 15.187 1.00 92.69 187 GLY A O 1
ATOM 1336 N N . GLY A 1 188 ? -0.420 15.923 15.127 1.00 95.50 188 GLY A N 1
ATOM 1337 C CA . GLY A 1 188 ? -1.781 15.480 14.833 1.00 95.50 188 GLY A CA 1
ATOM 1338 C C . GLY A 1 188 ? -2.736 15.830 15.973 1.00 95.50 188 GLY A C 1
ATOM 1339 O O . GLY A 1 188 ? -2.358 15.770 17.145 1.00 95.50 188 GLY A O 1
ATOM 1340 N N . ARG A 1 189 ? -3.959 16.241 15.629 1.00 95.69 189 ARG A N 1
ATOM 1341 C CA . ARG A 1 189 ? -5.001 16.643 16.595 1.00 95.69 189 ARG A CA 1
ATOM 1342 C C . ARG A 1 189 ? -6.372 16.044 16.313 1.00 95.69 189 ARG A C 1
ATOM 1344 O O . ARG A 1 189 ? -7.213 16.022 17.205 1.00 95.69 189 ARG A O 1
ATOM 1351 N N . ASP A 1 190 ? -6.594 15.587 15.089 1.00 96.44 190 ASP A N 1
ATOM 1352 C CA . ASP A 1 190 ? -7.851 14.966 14.705 1.00 96.44 190 ASP A CA 1
ATOM 1353 C C . ASP A 1 190 ? -7.934 13.545 15.269 1.00 96.44 190 ASP A C 1
ATOM 1355 O O . ASP A 1 190 ? -6.932 12.832 15.328 1.00 96.44 190 ASP A O 1
ATOM 1359 N N . ALA A 1 191 ? -9.135 13.120 15.666 1.00 97.56 191 ALA A N 1
ATOM 1360 C CA . ALA A 1 191 ? -9.363 11.761 16.141 1.00 97.56 191 ALA A CA 1
ATOM 1361 C C . ALA A 1 191 ? -9.248 10.765 14.984 1.00 97.56 191 ALA A C 1
ATOM 1363 O O . ALA A 1 191 ? -9.993 10.866 14.009 1.00 97.56 191 ALA A O 1
ATOM 1364 N N . THR A 1 192 ? -8.364 9.776 15.105 1.00 97.12 192 THR A N 1
ATOM 1365 C CA . THR A 1 192 ? -8.190 8.715 14.101 1.00 97.12 192 THR A CA 1
ATOM 1366 C C . THR A 1 192 ? -8.593 7.328 14.611 1.00 97.12 192 THR A C 1
ATOM 1368 O O . THR A 1 192 ? -8.823 7.114 15.805 1.00 97.12 192 THR A O 1
ATOM 1371 N N . VAL A 1 193 ? -8.657 6.345 13.707 1.00 95.75 193 VAL A N 1
ATOM 1372 C CA . VAL A 1 193 ? -8.865 4.927 14.059 1.00 95.75 193 VAL A CA 1
ATOM 1373 C C . VAL A 1 193 ? -7.767 4.418 15.006 1.00 95.75 193 VAL A C 1
ATOM 1375 O O . VAL A 1 193 ? -8.056 3.659 15.934 1.00 95.75 193 VAL A O 1
ATOM 1378 N N . THR A 1 194 ? -6.516 4.842 14.820 1.00 95.19 194 THR A N 1
ATOM 1379 C CA . THR A 1 194 ? -5.396 4.505 15.708 1.00 95.19 194 THR A CA 1
ATOM 1380 C C . THR A 1 194 ? -5.593 5.110 17.098 1.00 95.19 194 THR A C 1
ATOM 1382 O O . THR A 1 194 ? -5.428 4.389 18.082 1.00 95.19 194 THR A O 1
ATOM 1385 N N . ASP A 1 195 ? -6.024 6.374 17.194 1.00 96.50 195 ASP A N 1
ATOM 1386 C CA . ASP A 1 195 ? -6.313 7.024 18.484 1.00 96.50 195 ASP A CA 1
ATOM 1387 C C . ASP A 1 195 ? -7.403 6.272 19.253 1.00 96.50 195 ASP A C 1
ATOM 1389 O O . ASP A 1 195 ? -7.236 5.951 20.429 1.00 96.50 195 ASP A O 1
ATOM 1393 N N . ALA A 1 196 ? -8.489 5.904 18.567 1.00 96.25 196 ALA A N 1
ATOM 1394 C CA . ALA A 1 196 ? -9.566 5.120 19.160 1.00 96.25 196 ALA A CA 1
ATOM 1395 C C . ALA A 1 196 ? -9.081 3.742 19.641 1.00 96.25 196 ALA A C 1
ATOM 1397 O O . ALA A 1 196 ? -9.431 3.312 20.739 1.00 96.25 196 ALA A O 1
ATOM 1398 N N . ASN A 1 197 ? -8.257 3.039 18.856 1.00 95.38 197 ASN A N 1
ATOM 1399 C CA . ASN A 1 197 ? -7.737 1.732 19.261 1.00 95.38 197 ASN A CA 1
ATOM 1400 C C . ASN A 1 197 ? -6.742 1.825 20.430 1.00 95.38 197 ASN A C 1
ATOM 1402 O O . ASN A 1 197 ? -6.732 0.924 21.271 1.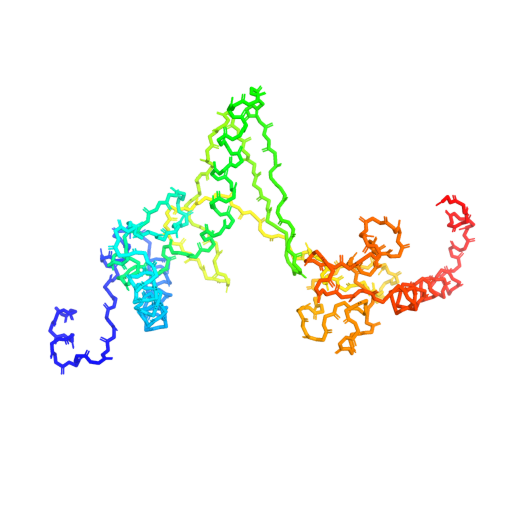00 95.38 197 ASN A O 1
ATOM 1406 N N . LEU A 1 198 ? -5.944 2.893 20.527 1.00 95.50 198 LEU A N 1
ATOM 1407 C CA . LEU A 1 198 ? -5.099 3.128 21.699 1.00 95.50 198 LEU A CA 1
ATOM 1408 C C . LEU A 1 198 ? -5.934 3.461 22.938 1.00 95.50 198 LEU A C 1
ATOM 1410 O O . LEU A 1 198 ? -5.724 2.861 23.992 1.00 95.50 198 LEU A O 1
ATOM 1414 N N . PHE A 1 199 ? -6.905 4.365 22.801 1.00 95.44 199 PHE A N 1
ATOM 1415 C CA . PHE A 1 199 ? -7.803 4.762 23.884 1.00 95.44 199 PHE A CA 1
ATOM 1416 C C . PHE A 1 199 ? -8.599 3.574 24.446 1.00 95.44 199 PHE A C 1
ATOM 1418 O O . PHE A 1 199 ? -8.716 3.422 25.659 1.00 95.44 199 PHE A O 1
ATOM 1425 N N . LEU A 1 200 ? -9.081 2.682 23.573 1.00 94.88 200 LEU A N 1
ATOM 1426 C CA . LEU A 1 200 ? -9.798 1.457 23.950 1.00 94.88 200 LEU A CA 1
ATOM 1427 C C . LEU A 1 200 ? -8.882 0.331 24.469 1.00 94.88 200 LEU A C 1
ATOM 1429 O O . LEU A 1 200 ? -9.372 -0.757 24.766 1.00 94.88 200 LEU A O 1
ATOM 1433 N N . GLY A 1 201 ? -7.563 0.541 24.533 1.00 92.88 201 GLY A N 1
ATOM 1434 C CA . GLY A 1 201 ? -6.605 -0.464 25.004 1.00 92.88 201 GLY A CA 1
ATOM 1435 C C . GLY A 1 201 ? -6.391 -1.646 24.051 1.00 92.88 201 GLY A C 1
ATOM 1436 O O . GLY A 1 201 ? -5.910 -2.694 24.474 1.00 92.88 201 GLY A O 1
ATOM 1437 N N . ARG A 1 202 ? -6.745 -1.501 22.767 1.00 93.00 202 ARG A N 1
ATOM 1438 C CA . ARG A 1 202 ? -6.499 -2.515 21.723 1.00 93.00 202 ARG A CA 1
ATOM 1439 C C . ARG A 1 202 ? -5.073 -2.451 21.180 1.00 93.00 202 ARG A C 1
ATOM 1441 O O . ARG A 1 202 ? -4.567 -3.453 20.684 1.00 93.00 202 ARG A O 1
ATOM 1448 N N . LEU A 1 203 ? -4.436 -1.282 21.266 1.00 90.38 203 LEU A N 1
ATOM 1449 C CA . LEU A 1 203 ? -3.010 -1.111 20.996 1.00 90.38 203 LEU A CA 1
ATOM 1450 C C . LEU A 1 203 ? -2.209 -1.155 22.297 1.00 90.38 203 LEU A C 1
ATOM 1452 O O . LEU A 1 203 ? -2.678 -0.727 23.353 1.00 90.38 203 LEU A O 1
ATOM 1456 N N . SER A 1 204 ? -0.981 -1.668 22.201 1.00 85.44 204 SER A N 1
ATOM 1457 C CA . SER A 1 204 ? -0.048 -1.697 23.325 1.00 85.44 204 SER A CA 1
ATOM 1458 C C . SER A 1 204 ? 0.272 -0.282 23.799 1.00 85.44 204 SER A C 1
ATOM 1460 O O . SER A 1 204 ? 0.686 0.570 23.013 1.00 85.44 204 SER A O 1
ATOM 1462 N N . GLN A 1 205 ? 0.173 -0.068 25.109 1.00 76.31 205 GLN A N 1
ATOM 1463 C CA . GLN A 1 205 ? 0.617 1.167 25.765 1.00 76.31 205 GLN A CA 1
ATOM 1464 C C . GLN A 1 205 ? 2.149 1.307 25.757 1.00 76.31 205 GLN A C 1
ATOM 1466 O O . GLN A 1 205 ? 2.675 2.395 25.958 1.00 76.31 205 GLN A O 1
ATOM 1471 N N . GLY A 1 206 ? 2.878 0.215 25.493 1.00 77.19 206 GLY A N 1
ATOM 1472 C CA . GLY A 1 206 ? 4.333 0.228 25.330 1.00 77.19 206 GLY A CA 1
ATOM 1473 C C . GLY A 1 206 ? 4.810 0.819 24.000 1.00 77.19 206 GLY A C 1
ATOM 1474 O O . GLY A 1 206 ? 6.012 0.851 23.765 1.00 77.19 206 GLY A O 1
ATOM 1475 N N . GLY A 1 207 ? 3.894 1.265 23.133 1.00 81.38 207 GLY A N 1
ATOM 1476 C CA . GLY A 1 207 ? 4.205 1.853 21.834 1.00 81.38 207 GLY A CA 1
ATOM 1477 C C . GLY A 1 207 ? 4.112 0.877 20.655 1.00 81.38 207 GLY A C 1
ATOM 1478 O O . GLY A 1 207 ? 3.843 -0.317 20.814 1.00 81.38 207 GLY A O 1
ATOM 1479 N N . LEU A 1 208 ? 4.338 1.398 19.448 1.00 81.69 208 LEU A N 1
ATOM 1480 C CA . LEU A 1 208 ? 4.441 0.624 18.205 1.00 81.69 208 LEU A CA 1
ATOM 1481 C C . LEU A 1 208 ? 5.895 0.217 17.929 1.00 81.69 208 LEU A C 1
ATOM 1483 O O . LEU A 1 208 ? 6.832 0.732 18.541 1.00 81.69 208 LEU A O 1
ATOM 1487 N N . LEU A 1 209 ? 6.081 -0.713 16.985 1.00 80.25 209 LEU A N 1
ATOM 1488 C CA . LEU A 1 209 ? 7.401 -1.165 16.514 1.00 80.25 209 LEU A CA 1
ATOM 1489 C C . LEU A 1 209 ? 8.306 -1.670 17.654 1.00 80.25 209 LEU A C 1
ATOM 1491 O O . LEU A 1 209 ? 9.483 -1.329 17.732 1.00 80.25 209 LEU A O 1
ATOM 1495 N N . GLY A 1 210 ? 7.736 -2.443 18.584 1.00 78.38 210 GLY A N 1
ATOM 1496 C CA . GLY A 1 210 ? 8.472 -2.945 19.750 1.00 78.38 210 GLY A CA 1
ATOM 1497 C C . GLY A 1 210 ? 8.876 -1.855 20.751 1.00 78.38 210 GLY A C 1
ATOM 1498 O O . GLY A 1 210 ? 9.828 -2.047 21.497 1.00 78.38 210 GLY A O 1
ATOM 1499 N N . GLY A 1 211 ? 8.176 -0.716 20.750 1.00 83.00 211 GLY A N 1
ATOM 1500 C CA . GLY A 1 211 ? 8.430 0.427 21.630 1.00 83.00 211 GLY A CA 1
ATOM 1501 C C . GLY A 1 211 ? 9.324 1.510 21.028 1.00 83.00 211 GLY A C 1
ATOM 1502 O O . GLY A 1 211 ? 9.522 2.546 21.656 1.00 83.00 211 GLY A O 1
ATOM 1503 N N . ALA A 1 212 ? 9.819 1.326 19.798 1.00 84.94 212 ALA A N 1
ATOM 1504 C CA . ALA A 1 212 ? 10.580 2.357 19.089 1.00 84.94 212 ALA A CA 1
ATOM 1505 C C . ALA A 1 212 ? 9.746 3.619 18.807 1.00 84.94 212 ALA A C 1
ATOM 1507 O O . ALA A 1 212 ? 10.294 4.712 18.674 1.00 84.94 212 ALA A O 1
ATOM 1508 N N . MET A 1 213 ? 8.421 3.473 18.735 1.00 85.94 213 MET A N 1
ATOM 1509 C CA . MET A 1 213 ? 7.489 4.584 18.606 1.00 85.94 213 MET A CA 1
ATOM 1510 C C . MET A 1 213 ? 6.571 4.624 19.824 1.00 85.94 213 MET A C 1
ATOM 1512 O O . MET A 1 213 ? 5.580 3.895 19.891 1.00 85.94 213 MET A O 1
ATOM 1516 N N . ALA A 1 214 ? 6.914 5.473 20.793 1.00 90.94 214 ALA A N 1
ATOM 1517 C CA . ALA A 1 214 ? 6.061 5.734 21.944 1.00 90.94 214 ALA A CA 1
ATOM 1518 C C . ALA A 1 214 ? 4.712 6.310 21.487 1.00 90.94 214 ALA A C 1
ATOM 1520 O O . ALA A 1 214 ? 4.653 7.103 20.546 1.00 90.94 214 ALA A O 1
ATOM 1521 N N . LEU A 1 215 ? 3.641 5.898 22.160 1.00 93.75 215 LEU A N 1
ATOM 1522 C CA . LEU A 1 215 ? 2.297 6.396 21.912 1.00 93.75 215 LEU A CA 1
ATOM 1523 C C . LEU A 1 215 ? 1.813 7.209 23.111 1.00 93.75 215 LEU A C 1
ATOM 1525 O O . LEU A 1 215 ? 2.022 6.823 24.258 1.00 93.75 215 LEU A O 1
ATOM 1529 N N . ASP A 1 216 ? 1.147 8.321 22.828 1.00 94.62 216 ASP A N 1
ATOM 1530 C CA . ASP A 1 216 ? 0.608 9.235 23.829 1.00 94.62 216 ASP A CA 1
ATOM 1531 C C . ASP A 1 216 ? -0.894 8.970 24.019 1.00 94.62 216 ASP A C 1
ATOM 1533 O O . ASP A 1 216 ? -1.729 9.353 23.191 1.00 94.62 216 ASP A O 1
ATOM 1537 N N . LEU A 1 217 ? -1.232 8.259 25.100 1.00 95.44 217 LEU A N 1
ATOM 1538 C CA . LEU A 1 217 ? -2.615 7.921 25.442 1.00 95.44 217 LEU A CA 1
ATOM 1539 C C . LEU A 1 217 ? -3.447 9.164 25.773 1.00 95.44 217 LEU A C 1
ATOM 1541 O O . LEU A 1 217 ? -4.643 9.183 25.485 1.00 95.44 217 LEU A O 1
ATOM 1545 N N . ASP A 1 218 ? -2.838 10.183 26.376 1.00 96.00 218 ASP A N 1
ATOM 1546 C CA . ASP A 1 218 ? -3.556 11.386 26.781 1.00 96.00 218 ASP A CA 1
ATOM 1547 C C . ASP A 1 218 ? -3.955 12.198 25.548 1.00 96.00 218 ASP A C 1
ATOM 1549 O O . ASP A 1 218 ? -5.116 12.581 25.428 1.00 96.00 218 ASP A O 1
ATOM 1553 N N . ARG A 1 219 ? -3.071 12.325 24.551 1.00 96.56 219 ARG A N 1
ATOM 1554 C CA . ARG A 1 219 ? -3.430 12.929 23.253 1.00 96.56 219 ARG A CA 1
ATOM 1555 C C . ARG A 1 219 ? -4.503 12.148 22.505 1.00 96.56 219 ARG A C 1
ATOM 1557 O O . ARG A 1 219 ? -5.402 12.750 21.919 1.00 96.56 219 ARG A O 1
ATOM 1564 N N . ALA A 1 220 ? -4.426 10.817 22.525 1.00 96.88 220 ALA A N 1
ATOM 1565 C CA . ALA A 1 220 ? -5.461 9.975 21.931 1.00 96.88 220 ALA A CA 1
ATOM 1566 C C . ALA A 1 220 ? -6.819 10.224 22.603 1.00 96.88 220 ALA A C 1
ATOM 1568 O O . ALA A 1 220 ? -7.835 10.387 21.926 1.00 96.88 220 ALA A O 1
ATOM 1569 N N . ARG A 1 221 ? -6.822 10.295 23.942 1.00 96.88 221 ARG A N 1
ATOM 1570 C CA . ARG A 1 221 ? -8.008 10.599 24.744 1.00 96.88 221 ARG A CA 1
ATOM 1571 C C . ARG A 1 221 ? -8.566 11.975 24.400 1.00 96.88 221 ARG A C 1
ATOM 1573 O O . ARG A 1 221 ? -9.751 12.061 24.108 1.00 96.88 221 ARG A O 1
ATOM 1580 N N . GLU A 1 222 ? -7.737 13.016 24.380 1.00 97.69 222 GLU A N 1
ATOM 1581 C CA . GLU A 1 222 ? -8.156 14.383 24.044 1.00 97.69 222 GLU A CA 1
ATOM 1582 C C . GLU A 1 222 ? -8.829 14.453 22.664 1.00 97.69 222 GLU A C 1
ATOM 1584 O O . GLU A 1 222 ? -9.912 15.027 22.526 1.00 97.69 222 GLU A O 1
ATOM 1589 N N . ALA A 1 223 ? -8.235 13.817 21.650 1.00 97.56 223 ALA A N 1
ATOM 1590 C CA . ALA A 1 223 ? -8.796 13.788 20.303 1.00 97.56 223 ALA A CA 1
ATOM 1591 C C . ALA A 1 223 ? -10.156 13.061 20.266 1.00 97.56 223 ALA A C 1
ATOM 1593 O O . ALA A 1 223 ? -11.142 13.587 19.737 1.00 97.56 223 ALA A O 1
ATOM 1594 N N . VAL A 1 224 ? -10.241 11.871 20.874 1.00 97.44 224 VAL A N 1
ATOM 1595 C CA . VAL A 1 224 ? -11.475 11.065 20.931 1.00 97.44 224 VAL A CA 1
ATOM 1596 C C . VAL A 1 224 ? -12.576 11.762 21.744 1.00 97.44 224 VAL A C 1
ATOM 1598 O O . VAL A 1 224 ? -13.749 11.736 21.364 1.00 97.44 224 VAL A O 1
ATOM 1601 N N . GLU A 1 225 ? -12.229 12.430 22.842 1.00 96.69 225 GLU A N 1
ATOM 1602 C CA . GLU A 1 225 ? -13.179 13.217 23.631 1.00 96.69 225 GLU A CA 1
ATOM 1603 C C . GLU A 1 225 ? -13.713 14.420 22.846 1.00 96.69 225 GLU A C 1
ATOM 1605 O O . GLU A 1 225 ? -14.906 14.722 22.946 1.00 96.69 225 GLU A O 1
ATOM 1610 N N . GLY A 1 226 ? -12.876 15.049 22.014 1.00 96.00 226 GLY A N 1
ATOM 1611 C CA . GLY A 1 226 ? -13.278 16.132 21.117 1.00 96.00 226 GLY A CA 1
ATOM 1612 C C . GLY A 1 226 ? -14.399 15.721 20.159 1.00 96.00 226 GLY A C 1
ATOM 1613 O O . GLY A 1 226 ? -15.443 16.379 20.104 1.00 96.00 226 GLY A O 1
ATOM 1614 N N . ILE A 1 227 ? -14.243 14.592 19.457 1.00 95.31 227 ILE A N 1
ATOM 1615 C CA . ILE A 1 227 ? -15.288 14.099 18.543 1.00 95.31 227 ILE A CA 1
ATOM 1616 C C . ILE A 1 227 ? -16.532 13.606 19.301 1.00 95.31 227 ILE A C 1
ATOM 1618 O O . ILE A 1 227 ? -17.661 13.850 18.868 1.00 95.31 227 ILE A O 1
ATOM 1622 N N . ALA A 1 228 ? -16.361 12.986 20.474 1.00 94.50 228 ALA A N 1
ATOM 1623 C CA . ALA A 1 228 ? -17.480 12.575 21.322 1.00 94.50 228 ALA A CA 1
ATOM 1624 C C . ALA A 1 228 ? -18.300 13.776 21.820 1.00 94.50 228 ALA A C 1
ATOM 1626 O O . ALA A 1 228 ? -19.527 13.696 21.920 1.00 94.50 228 ALA A O 1
ATOM 1627 N N . GLN A 1 229 ? -17.643 14.897 22.128 1.00 95.00 229 GLN A N 1
ATOM 1628 C CA . GLN A 1 229 ? -18.320 16.128 22.515 1.00 95.00 229 GLN A CA 1
ATOM 1629 C C . GLN A 1 229 ? -19.099 16.730 21.343 1.00 95.00 229 GLN A C 1
ATOM 1631 O O . GLN A 1 229 ? -20.284 17.019 21.508 1.00 95.00 229 GLN A O 1
ATOM 1636 N N . ALA A 1 230 ? -18.493 16.811 20.154 1.00 92.56 230 ALA A N 1
ATOM 1637 C CA . ALA A 1 230 ? -19.175 17.280 18.948 1.00 92.56 230 ALA A CA 1
ATOM 1638 C C . ALA A 1 230 ? -20.449 16.466 18.648 1.00 92.56 230 ALA A C 1
ATOM 1640 O O . ALA A 1 230 ? -21.500 17.036 18.355 1.00 92.56 230 ALA A O 1
ATOM 1641 N N . LEU A 1 231 ? -20.398 15.139 18.812 1.00 92.44 231 LEU A N 1
ATOM 1642 C CA . LEU A 1 231 ? -21.576 14.273 18.676 1.00 92.44 231 LEU A CA 1
ATOM 1643 C C . LEU A 1 231 ? -22.674 14.583 19.689 1.00 92.44 231 LEU A C 1
ATOM 1645 O O . LEU A 1 231 ? -23.852 14.639 19.334 1.00 92.44 231 LEU A O 1
ATOM 1649 N N . ARG A 1 232 ? -22.307 14.791 20.958 1.00 92.50 232 ARG A N 1
ATOM 1650 C CA . ARG A 1 232 ? -23.276 15.166 21.996 1.00 92.50 232 ARG A CA 1
ATOM 1651 C C . ARG A 1 232 ? -23.971 16.481 21.658 1.00 92.50 232 ARG A C 1
ATOM 1653 O O . ARG A 1 232 ? -25.173 16.596 21.895 1.00 92.50 232 ARG A O 1
ATOM 1660 N N . ASP A 1 233 ? -23.245 17.440 21.099 1.00 91.75 233 ASP A N 1
ATOM 1661 C CA . ASP A 1 233 ? -23.796 18.745 20.738 1.00 91.75 233 ASP A CA 1
ATOM 1662 C C . ASP A 1 233 ? -24.771 18.647 19.554 1.00 91.75 233 ASP A C 1
ATOM 1664 O O . ASP A 1 233 ? -25.851 19.240 19.610 1.00 91.75 233 ASP A O 1
ATOM 1668 N N . VAL A 1 234 ? -24.489 17.801 18.555 1.00 90.44 234 VAL A N 1
ATOM 1669 C CA . VAL A 1 234 ? -25.443 17.492 17.470 1.00 90.44 234 VAL A CA 1
ATOM 1670 C C . VAL A 1 234 ? -26.719 16.836 18.001 1.00 90.44 234 VAL A C 1
ATOM 1672 O O . VAL A 1 234 ? -27.823 17.268 17.662 1.00 90.44 234 VAL A O 1
ATOM 1675 N N . CYS A 1 235 ? -26.596 15.818 18.857 1.00 87.19 235 CYS A N 1
ATOM 1676 C CA . CYS A 1 235 ? -27.752 15.129 19.443 1.00 87.19 235 CYS A CA 1
ATOM 1677 C C . CYS A 1 235 ? -28.633 16.074 20.277 1.00 87.19 235 CYS A C 1
ATOM 1679 O O . CYS A 1 235 ? -29.857 15.938 20.294 1.00 87.19 235 CYS A O 1
ATOM 1681 N N . ARG A 1 236 ? -28.022 17.047 20.967 1.00 88.75 236 ARG A N 1
ATOM 1682 C CA . ARG A 1 236 ? -28.749 18.091 21.703 1.00 88.75 236 ARG A CA 1
ATOM 1683 C C . ARG A 1 236 ? -29.485 19.040 20.760 1.00 88.75 236 ARG A C 1
ATOM 1685 O O . ARG A 1 236 ? -30.641 19.354 21.020 1.00 88.75 236 ARG A O 1
ATOM 1692 N N . ALA A 1 237 ? -28.842 19.471 19.675 1.00 83.19 237 ALA A N 1
ATOM 1693 C CA . ALA A 1 237 ? -29.421 20.411 18.716 1.00 83.19 237 ALA A CA 1
ATOM 1694 C C . ALA A 1 237 ? -30.591 19.818 17.907 1.00 83.19 237 ALA A C 1
ATOM 1696 O O . ALA A 1 237 ? -31.533 20.530 17.570 1.00 83.19 237 ALA A O 1
ATOM 1697 N N . THR A 1 238 ? -30.551 18.517 17.613 1.00 80.25 238 THR A N 1
ATOM 1698 C CA . THR A 1 238 ? -31.557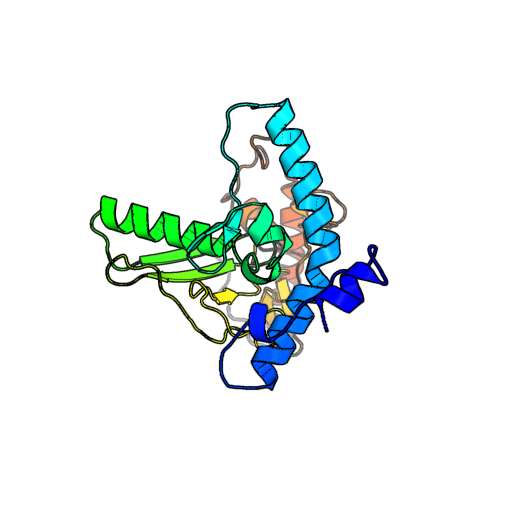 17.810 16.795 1.00 80.25 238 THR A CA 1
ATOM 1699 C C . THR A 1 238 ? -32.735 17.255 17.602 1.00 80.25 238 THR A C 1
ATOM 1701 O O . THR A 1 238 ? -33.687 16.735 17.024 1.00 80.25 238 THR A O 1
ATOM 1704 N N . GLY A 1 239 ? -32.707 17.358 18.937 1.00 65.69 239 GLY A N 1
ATOM 1705 C CA . GLY A 1 239 ? -33.778 16.857 19.806 1.00 65.69 239 GLY A CA 1
ATOM 1706 C C . GLY A 1 239 ? -33.883 15.327 19.869 1.00 65.69 239 GLY A C 1
ATOM 1707 O O . GLY A 1 239 ? -34.794 14.806 20.507 1.00 65.69 239 GLY A O 1
ATOM 1708 N N . THR A 1 240 ? -32.947 14.585 19.267 1.00 60.47 240 THR A N 1
ATOM 1709 C CA . THR A 1 240 ? -32.905 13.110 19.277 1.00 60.47 240 THR A CA 1
ATOM 1710 C C . THR A 1 240 ? -32.228 12.537 20.525 1.00 60.47 240 THR A C 1
ATOM 1712 O O . THR A 1 240 ? -31.801 11.380 20.534 1.00 60.47 240 THR A O 1
ATOM 1715 N N . GLY A 1 241 ? -32.123 13.331 21.595 1.00 49.72 241 GLY A N 1
ATOM 1716 C CA . GLY A 1 241 ? -31.562 12.924 22.877 1.00 49.72 241 GLY A CA 1
ATOM 1717 C C . GLY A 1 241 ? -32.353 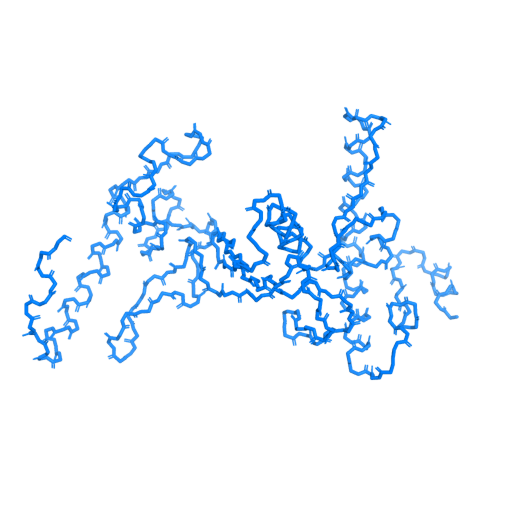11.774 23.499 1.00 49.72 241 GLY A C 1
ATOM 1718 O O . GLY A 1 241 ? -33.309 11.992 24.233 1.00 49.72 241 GLY A O 1
ATOM 1719 N N . SER A 1 242 ? -31.928 10.542 23.231 1.00 46.00 242 SER A N 1
ATOM 1720 C CA . SER A 1 242 ? -32.215 9.398 24.091 1.00 46.00 242 SER A CA 1
ATOM 1721 C C . SER A 1 242 ? -30.889 8.815 24.565 1.00 46.00 242 SER A C 1
ATOM 1723 O O . SER A 1 242 ? -29.953 8.685 23.776 1.00 46.00 242 SER A O 1
ATOM 1725 N N . ASP A 1 243 ? -30.836 8.506 25.859 1.00 49.03 243 ASP A N 1
ATOM 1726 C CA . ASP A 1 243 ? -29.744 7.981 26.696 1.00 49.03 243 ASP A CA 1
ATOM 1727 C C . ASP A 1 243 ? -29.067 6.674 26.201 1.00 49.03 243 ASP A C 1
ATOM 1729 O O . ASP A 1 243 ? -28.690 5.817 26.993 1.00 49.03 243 ASP A O 1
ATOM 1733 N N . ARG A 1 244 ? -28.881 6.458 24.894 1.00 46.31 244 ARG A N 1
ATOM 1734 C CA . ARG A 1 244 ? -28.367 5.185 24.352 1.00 46.31 244 ARG A CA 1
ATOM 1735 C C . ARG A 1 244 ? -26.846 5.025 24.352 1.00 46.31 244 ARG A C 1
ATOM 1737 O O . ARG A 1 244 ? -26.374 3.955 23.998 1.00 46.31 244 ARG A O 1
ATOM 1744 N N . TYR A 1 245 ? -26.083 6.039 24.757 1.00 42.31 245 TYR A N 1
ATOM 1745 C CA . TYR A 1 245 ? -24.611 5.979 24.805 1.00 42.31 245 TYR A CA 1
ATOM 1746 C C . TYR A 1 245 ? -24.031 6.170 26.215 1.00 42.31 245 TYR A C 1
ATOM 1748 O O . TYR A 1 245 ? -22.877 6.562 26.378 1.00 42.31 245 TYR A O 1
ATOM 1756 N N . ARG A 1 246 ? -24.814 5.879 27.260 1.00 36.69 246 ARG A N 1
ATOM 1757 C CA . ARG A 1 246 ? -24.266 5.583 28.589 1.00 36.69 246 ARG A CA 1
ATOM 1758 C C . ARG A 1 246 ? -24.291 4.067 28.789 1.00 36.69 246 ARG A C 1
ATOM 1760 O O . ARG A 1 246 ? -25.354 3.469 28.705 1.00 36.69 246 ARG A O 1
ATOM 1767 N N . SER A 1 247 ? -23.125 3.505 29.110 1.00 37.00 247 SER A N 1
ATOM 1768 C CA . SER A 1 247 ? -22.824 2.106 29.477 1.00 37.00 247 SER A CA 1
ATOM 1769 C C . SER A 1 247 ? -22.565 1.098 28.344 1.00 37.00 247 SER A C 1
ATOM 1771 O O . SER A 1 247 ? -23.481 0.465 27.832 1.00 37.00 247 SER A O 1
ATOM 1773 N N . SER A 1 248 ? -21.278 0.907 28.028 1.00 36.59 248 SER A N 1
ATOM 1774 C CA . SER A 1 248 ? -20.544 -0.363 28.217 1.00 36.59 248 SER A CA 1
ATOM 1775 C C . SER A 1 248 ? -19.061 -0.147 27.938 1.00 36.59 248 SER A C 1
ATOM 1777 O O . SER A 1 248 ? -18.768 0.300 26.805 1.00 36.59 248 SER A O 1
#